Protein AF-A0A9W8TH28-F1 (afdb_monomer)

Foldseek 3Di:
DDDDDDDDDDDDDDDDDDDPPPDDPDPDDDDDDPPPDDDDDDDDDDPDDDDDPDDPDVPVPLPPPPPPDPDDDPLLVCQAAPNCLFPLNVLQVLLLLLLLQLLCCLVPVPDRDPLPPVDPDDDDHSVVSLVLNVVQEQEVVDDPDSVSVNVVSVVSVVRRPPNPPPPPPPPDPPPPPDPDCVLVCVRVVVVDDSVQKADSVSLLVVVCVVLPDVRSVVLSVLSSCLPPDPDDDPVCVVVNVLSVVLSNQSSSAWHDHPSGTMHGPVSSVVSVVVSVVD

pLDDT: mean 72.29, std 22.86, range [27.84, 97.0]

Organism: NCBI:txid114810

Structure (mmCIF, N/CA/C/O backbone):
data_AF-A0A9W8TH28-F1
#
_entry.id   AF-A0A9W8TH28-F1
#
loop_
_atom_site.group_PDB
_atom_site.id
_atom_site.type_symbol
_atom_site.label_atom_id
_atom_site.label_alt_id
_atom_site.label_comp_id
_atom_site.label_asym_id
_atom_site.label_entity_id
_atom_site.label_seq_id
_atom_site.pdbx_PDB_ins_code
_atom_site.Cartn_x
_atom_site.Cartn_y
_atom_site.Cartn_z
_atom_site.occupancy
_atom_site.B_iso_or_equiv
_atom_site.auth_seq_id
_atom_site.auth_comp_id
_atom_site.auth_asym_id
_atom_site.auth_atom_id
_atom_site.pdbx_PDB_model_num
ATOM 1 N N . MET A 1 1 ? -6.345 80.749 -20.591 1.00 39.25 1 MET A N 1
ATOM 2 C CA . MET A 1 1 ? -5.430 81.410 -19.636 1.00 39.25 1 MET A CA 1
ATOM 3 C C . MET A 1 1 ? -4.479 80.356 -19.085 1.00 39.25 1 MET A C 1
ATOM 5 O O . MET A 1 1 ? -4.984 79.391 -18.542 1.00 39.25 1 MET A O 1
ATOM 9 N N . HIS A 1 2 ? -3.163 80.577 -19.246 1.00 39.38 2 HIS A N 1
ATOM 10 C CA . HIS A 1 2 ? -2.015 79.848 -18.652 1.00 39.38 2 HIS A CA 1
ATOM 11 C C . HIS A 1 2 ? -1.841 78.358 -19.016 1.00 39.38 2 HIS A C 1
ATOM 13 O O . HIS A 1 2 ? -2.792 77.601 -18.981 1.00 39.38 2 HIS A O 1
ATOM 19 N N . ARG A 1 3 ? -0.651 77.830 -19.327 1.00 44.81 3 ARG A N 1
ATOM 20 C CA . ARG A 1 3 ? 0.698 78.372 -19.588 1.00 44.81 3 ARG A CA 1
ATOM 21 C C . ARG A 1 3 ? 1.501 77.224 -20.231 1.00 44.81 3 ARG A C 1
ATOM 23 O O . ARG A 1 3 ? 1.431 76.104 -19.738 1.00 44.81 3 ARG A O 1
ATOM 30 N N . SER A 1 4 ? 2.270 77.521 -21.278 1.00 49.59 4 SER A N 1
ATOM 31 C CA . SER A 1 4 ? 3.409 76.707 -21.723 1.00 49.59 4 SER A CA 1
ATOM 32 C C . SER A 1 4 ? 4.475 76.607 -20.630 1.00 49.59 4 SER A C 1
ATOM 34 O O . SER A 1 4 ? 4.637 77.542 -19.842 1.00 49.59 4 SER A O 1
ATOM 36 N N . GLY A 1 5 ? 5.251 75.524 -20.650 1.00 53.34 5 GLY A N 1
ATOM 37 C CA . GLY A 1 5 ? 6.454 75.373 -19.837 1.00 53.34 5 GLY A CA 1
ATOM 38 C C . GLY A 1 5 ? 7.278 74.156 -20.248 1.00 53.34 5 GLY A C 1
ATOM 39 O O . GLY A 1 5 ? 7.149 73.101 -19.641 1.00 53.34 5 GLY A O 1
ATOM 40 N N . ASP A 1 6 ? 8.115 74.331 -21.271 1.00 53.41 6 ASP A N 1
ATOM 41 C CA . ASP A 1 6 ? 9.312 73.522 -21.523 1.00 53.41 6 ASP A CA 1
ATOM 42 C C . ASP A 1 6 ? 10.369 73.790 -20.442 1.00 53.41 6 ASP A C 1
ATOM 44 O O . ASP A 1 6 ? 10.693 74.954 -20.204 1.00 53.41 6 ASP A O 1
ATOM 48 N N . THR A 1 7 ? 11.010 72.745 -19.905 1.00 57.19 7 THR A N 1
ATOM 49 C CA . THR A 1 7 ? 12.371 72.829 -19.333 1.00 57.19 7 THR A CA 1
ATOM 50 C C . THR A 1 7 ? 13.110 71.484 -19.382 1.00 57.19 7 THR A C 1
ATOM 52 O O . THR A 1 7 ? 12.831 70.581 -18.604 1.00 57.19 7 THR A O 1
ATOM 55 N N . ARG A 1 8 ? 14.059 71.410 -20.324 1.00 49.22 8 ARG A N 1
ATOM 56 C CA . ARG A 1 8 ? 15.479 70.987 -20.239 1.00 49.22 8 ARG A CA 1
ATOM 57 C C . ARG A 1 8 ? 15.943 69.919 -19.225 1.00 49.22 8 ARG A C 1
ATOM 59 O O . ARG A 1 8 ? 15.837 70.102 -18.020 1.00 49.22 8 ARG A O 1
ATOM 66 N N . ASN A 1 9 ? 16.661 68.946 -19.803 1.00 45.44 9 ASN A N 1
ATOM 67 C CA . ASN A 1 9 ? 17.999 68.412 -19.482 1.00 45.44 9 ASN A CA 1
ATOM 68 C C . ASN A 1 9 ? 18.483 68.381 -18.029 1.00 45.44 9 ASN A C 1
ATOM 70 O O . ASN A 1 9 ? 18.767 69.430 -17.460 1.00 45.44 9 ASN A O 1
ATOM 74 N N . LEU A 1 10 ? 18.843 67.174 -17.579 1.00 55.31 10 LEU A N 1
ATOM 75 C CA . LEU A 1 10 ? 20.072 66.923 -16.824 1.00 55.31 10 LEU A CA 1
ATOM 76 C C . LEU A 1 10 ? 20.679 65.590 -17.289 1.00 55.31 10 LEU A C 1
ATOM 78 O O . LEU A 1 10 ? 20.143 64.516 -17.023 1.00 55.31 10 LEU A O 1
ATOM 82 N N . GLU A 1 11 ? 21.790 65.698 -18.016 1.00 45.34 11 GLU A N 1
ATOM 83 C CA . GLU A 1 11 ? 22.814 64.661 -18.105 1.00 45.34 11 GLU A CA 1
ATOM 84 C C . GLU A 1 11 ? 23.346 64.383 -16.697 1.00 45.34 11 GLU A C 1
ATOM 86 O O . GLU A 1 11 ? 23.589 65.316 -15.928 1.00 45.34 11 GLU A O 1
ATOM 91 N N . ASN A 1 12 ? 23.562 63.113 -16.363 1.00 49.62 12 ASN A N 1
ATOM 92 C CA . ASN A 1 12 ? 24.598 62.780 -15.402 1.00 49.62 12 ASN A CA 1
ATOM 93 C C . ASN A 1 12 ? 25.172 61.396 -15.702 1.00 49.62 12 ASN A C 1
ATOM 95 O O . ASN A 1 12 ? 24.484 60.376 -15.625 1.00 49.62 12 ASN A O 1
ATOM 99 N N . ASP A 1 13 ? 26.452 61.426 -16.059 1.00 47.84 13 ASP A N 1
ATOM 100 C CA . ASP A 1 13 ? 27.417 60.343 -15.968 1.00 47.84 13 ASP A CA 1
ATOM 101 C C . ASP A 1 13 ? 27.256 59.550 -14.671 1.00 47.84 13 ASP A C 1
ATOM 103 O O . ASP A 1 13 ? 27.103 60.143 -13.601 1.00 47.84 13 ASP A O 1
ATOM 107 N N . SER A 1 14 ? 27.432 58.227 -14.740 1.00 46.97 14 SER A N 1
ATOM 108 C CA . SER A 1 14 ? 28.362 57.528 -13.842 1.00 46.97 14 SER A CA 1
ATOM 109 C C . SER A 1 14 ? 28.482 56.030 -14.146 1.00 46.97 14 SER A C 1
ATOM 111 O O . SER A 1 14 ? 27.518 55.272 -14.139 1.00 46.97 14 SER A O 1
ATOM 113 N N . SER A 1 15 ? 29.744 55.648 -14.351 1.00 47.19 15 SER A N 1
ATOM 114 C CA . SER A 1 15 ? 30.391 54.409 -13.902 1.00 47.19 15 SER A CA 1
ATOM 115 C C . SER A 1 15 ? 29.896 53.050 -14.418 1.00 47.19 15 SER A C 1
ATOM 117 O O . SER A 1 15 ? 29.152 52.300 -13.795 1.00 47.19 15 SER A O 1
ATOM 119 N N . SER A 1 16 ? 30.572 52.642 -15.494 1.00 50.81 16 SER A N 1
ATOM 120 C CA . SER A 1 16 ? 31.149 51.306 -15.687 1.00 50.81 16 SER A CA 1
ATOM 121 C C . SER A 1 16 ? 31.535 50.603 -14.370 1.00 50.81 16 SER A C 1
ATOM 123 O O . SER A 1 16 ? 32.557 50.931 -13.767 1.00 50.81 16 SER A O 1
ATOM 125 N N . ILE A 1 17 ? 30.794 49.557 -13.993 1.00 46.56 17 ILE A N 1
ATOM 126 C CA . ILE A 1 17 ? 31.251 48.515 -13.063 1.00 46.56 17 ILE A CA 1
ATOM 127 C C . ILE A 1 17 ? 31.197 47.173 -13.798 1.00 46.56 17 ILE A C 1
ATOM 129 O O . ILE A 1 17 ? 30.148 46.556 -13.968 1.00 46.56 17 ILE A O 1
ATOM 133 N N . ARG A 1 18 ? 32.373 46.726 -14.254 1.00 46.78 18 ARG A N 1
ATOM 134 C CA . ARG A 1 18 ? 32.631 45.340 -14.654 1.00 46.78 18 ARG A CA 1
ATOM 135 C C . ARG A 1 18 ? 32.668 44.485 -13.391 1.00 46.78 18 ARG A C 1
ATOM 137 O O . ARG A 1 18 ? 33.690 44.456 -12.713 1.00 46.78 18 ARG A O 1
ATOM 144 N N . ASN A 1 19 ? 31.597 43.752 -13.113 1.00 41.22 19 ASN A N 1
ATOM 145 C CA . ASN A 1 19 ? 31.659 42.637 -12.175 1.00 41.22 19 ASN A CA 1
ATOM 146 C C . ASN A 1 19 ? 32.021 41.361 -12.940 1.00 41.22 19 ASN A C 1
ATOM 148 O O . ASN A 1 19 ? 31.205 40.756 -13.632 1.00 41.22 19 ASN A O 1
ATOM 152 N N . HIS A 1 20 ? 33.294 40.985 -12.825 1.00 45.00 20 HIS A N 1
ATOM 153 C CA . HIS A 1 20 ? 33.769 39.635 -13.090 1.00 45.00 20 HIS A CA 1
ATOM 154 C C . HIS A 1 20 ? 33.224 38.708 -12.004 1.00 45.00 20 HIS A C 1
ATOM 156 O O . HIS A 1 20 ? 33.844 38.556 -10.954 1.00 45.00 20 HIS A O 1
ATOM 162 N N . ASP A 1 21 ? 32.094 38.062 -12.270 1.00 39.66 21 ASP A N 1
ATOM 163 C CA . ASP A 1 21 ? 31.622 36.973 -11.422 1.00 39.66 21 ASP A CA 1
ATOM 164 C C . ASP A 1 21 ? 32.202 35.645 -11.934 1.00 39.66 21 ASP A C 1
ATOM 166 O O . ASP A 1 21 ? 31.683 34.981 -12.838 1.00 39.66 21 ASP A O 1
ATOM 170 N N . ARG A 1 22 ? 33.381 35.299 -11.405 1.00 43.31 22 ARG A N 1
ATOM 171 C CA . ARG A 1 22 ? 33.970 33.965 -11.543 1.00 43.31 22 ARG A CA 1
ATOM 172 C C . ARG A 1 22 ? 33.178 33.014 -10.648 1.00 43.31 22 ARG A C 1
ATOM 174 O O . ARG A 1 22 ? 33.525 32.830 -9.486 1.00 43.31 22 ARG A O 1
ATOM 181 N N . ARG A 1 23 ? 32.167 32.345 -11.207 1.00 37.97 23 ARG A N 1
ATOM 182 C CA . ARG A 1 23 ? 31.596 31.145 -10.581 1.00 37.97 23 ARG A CA 1
ATOM 183 C C . ARG A 1 23 ? 32.684 30.070 -10.433 1.00 37.97 23 ARG A C 1
ATOM 185 O O . ARG A 1 23 ? 33.257 29.663 -11.450 1.00 37.97 23 ARG A O 1
ATOM 192 N N . PRO A 1 24 ? 32.944 29.545 -9.225 1.00 40.41 24 PRO A N 1
ATOM 193 C CA . PRO A 1 24 ? 33.680 28.300 -9.085 1.00 40.41 24 PRO A CA 1
ATOM 194 C C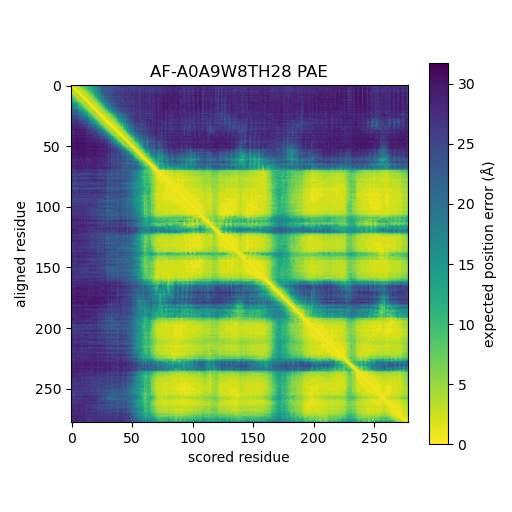 . PRO A 1 24 ? 32.822 27.163 -9.655 1.00 40.41 24 PRO A C 1
ATOM 196 O O . PRO A 1 24 ? 31.684 26.944 -9.238 1.00 40.41 24 PRO A O 1
ATOM 199 N N . LYS A 1 25 ? 33.364 26.442 -10.643 1.00 41.53 25 LYS A N 1
ATOM 200 C CA . LYS A 1 25 ? 32.831 25.145 -11.067 1.00 41.53 25 LYS A CA 1
ATOM 201 C C . LYS A 1 25 ? 32.946 24.195 -9.876 1.00 41.53 25 LYS A C 1
ATOM 203 O O . LYS A 1 25 ? 34.035 23.707 -9.589 1.00 41.53 25 LYS A O 1
ATOM 208 N N . ALA A 1 26 ? 31.836 23.936 -9.194 1.00 39.06 26 ALA A N 1
ATOM 209 C CA . ALA A 1 26 ? 31.731 22.782 -8.320 1.00 39.06 26 ALA A CA 1
ATOM 210 C C . ALA A 1 26 ? 31.842 21.530 -9.202 1.00 39.06 26 ALA A C 1
ATOM 212 O O . ALA A 1 26 ? 30.951 21.231 -9.998 1.00 39.06 26 ALA A O 1
ATOM 213 N N . GLN A 1 27 ? 32.980 20.843 -9.114 1.00 39.78 27 GLN A N 1
ATOM 214 C CA . GLN A 1 27 ? 33.102 19.466 -9.569 1.00 39.78 27 GLN A CA 1
ATOM 215 C C . GLN A 1 27 ? 32.175 18.630 -8.687 1.00 39.78 27 GLN A C 1
ATOM 217 O O . GLN A 1 27 ? 32.462 18.399 -7.515 1.00 39.78 27 GLN A O 1
ATOM 222 N N . GLY A 1 28 ? 31.028 18.241 -9.242 1.00 37.94 28 GLY A N 1
ATOM 223 C CA . GLY A 1 28 ? 30.189 17.217 -8.637 1.00 37.94 28 GLY A CA 1
ATOM 224 C C . GLY A 1 28 ? 30.960 15.895 -8.535 1.00 37.94 28 GLY A C 1
ATOM 225 O O . GLY A 1 28 ? 31.868 15.657 -9.340 1.00 37.94 28 GLY A O 1
ATOM 226 N N . PRO A 1 29 ? 30.629 15.039 -7.555 1.00 34.28 29 PRO A N 1
ATOM 227 C CA . PRO A 1 29 ? 31.261 13.737 -7.413 1.00 34.28 29 PRO A CA 1
ATOM 228 C C . PRO A 1 29 ? 31.066 12.924 -8.698 1.00 34.28 29 PRO A C 1
ATOM 230 O O . PRO A 1 29 ? 29.942 12.650 -9.119 1.00 34.28 29 PRO A O 1
ATOM 233 N N . GLN A 1 30 ? 32.180 12.563 -9.337 1.00 35.06 30 GLN A N 1
ATOM 234 C CA . GLN A 1 30 ? 32.205 11.552 -10.385 1.00 35.06 30 GLN A CA 1
ATOM 235 C C . GLN A 1 30 ? 31.878 10.209 -9.734 1.00 35.06 30 GLN A C 1
ATOM 237 O O . GLN A 1 30 ? 32.698 9.638 -9.017 1.00 35.06 30 GLN A O 1
ATOM 242 N N . PHE A 1 31 ? 30.666 9.716 -9.964 1.00 36.81 31 PHE A N 1
ATOM 243 C CA . PHE A 1 31 ? 30.346 8.323 -9.690 1.00 36.81 31 PHE A CA 1
ATOM 244 C C . PHE A 1 31 ? 31.053 7.436 -10.726 1.00 36.81 31 PHE A C 1
ATOM 246 O O . PHE A 1 31 ? 31.113 7.809 -11.903 1.00 36.81 31 PHE A O 1
ATOM 253 N N . PRO A 1 32 ? 31.602 6.279 -10.321 1.00 33.25 32 PRO A N 1
ATOM 254 C CA . PRO A 1 32 ? 32.237 5.363 -11.252 1.00 33.25 32 PRO A CA 1
ATOM 255 C C . PRO A 1 32 ? 31.203 4.850 -12.258 1.00 33.25 32 PRO A C 1
ATOM 257 O O . PRO A 1 32 ? 30.165 4.301 -11.891 1.00 33.25 32 PRO A O 1
ATOM 260 N N . VAL A 1 33 ? 31.512 5.037 -13.541 1.00 32.97 33 VAL A N 1
ATOM 261 C CA . VAL A 1 33 ? 30.817 4.401 -14.659 1.00 32.97 33 VAL A CA 1
ATOM 262 C C . VAL A 1 33 ? 30.998 2.895 -14.500 1.00 32.97 33 VAL A C 1
ATOM 264 O O . VAL A 1 33 ? 32.102 2.375 -14.657 1.00 32.97 33 VAL A O 1
ATOM 267 N N . ALA A 1 34 ? 29.922 2.195 -14.147 1.00 30.59 34 ALA A N 1
ATOM 268 C CA . ALA A 1 34 ? 29.893 0.745 -14.192 1.00 30.59 34 ALA A CA 1
ATOM 269 C C . ALA A 1 34 ? 29.939 0.314 -15.663 1.00 30.59 34 ALA A C 1
ATOM 271 O O . ALA A 1 34 ? 28.964 0.442 -16.405 1.00 30.59 34 ALA A O 1
ATOM 272 N N . SER A 1 35 ? 31.102 -0.165 -16.094 1.00 31.19 35 SER A N 1
ATOM 273 C CA . SER A 1 35 ? 31.273 -0.850 -17.368 1.00 31.19 35 SER A CA 1
ATOM 274 C C . SER A 1 35 ? 30.433 -2.127 -17.353 1.00 31.19 35 SER A C 1
ATOM 276 O O . SER A 1 35 ? 30.818 -3.127 -16.749 1.00 31.19 35 SER A O 1
ATOM 278 N N . HIS A 1 36 ? 29.273 -2.098 -18.006 1.00 29.19 36 HIS A N 1
ATOM 279 C CA . HIS A 1 36 ? 28.523 -3.309 -18.308 1.00 29.19 36 HIS A CA 1
ATOM 280 C C . HIS A 1 36 ? 29.247 -4.060 -19.424 1.00 29.19 36 HIS A C 1
ATOM 282 O O . HIS A 1 36 ? 29.127 -3.737 -20.605 1.00 29.19 36 HIS A O 1
ATOM 288 N N . THR A 1 37 ? 30.025 -5.064 -19.032 1.00 29.48 37 THR A N 1
ATOM 289 C CA . THR A 1 37 ? 30.524 -6.085 -19.948 1.00 29.48 37 THR A CA 1
ATOM 290 C C . THR A 1 37 ? 29.321 -6.849 -20.494 1.00 29.48 37 THR A C 1
ATOM 292 O O . THR A 1 37 ? 28.600 -7.526 -19.762 1.00 29.48 37 THR A O 1
ATOM 295 N N . PHE A 1 38 ? 29.086 -6.681 -21.789 1.00 27.84 38 PHE A N 1
ATOM 296 C CA . PHE A 1 38 ? 28.052 -7.352 -22.559 1.00 27.84 38 PHE A CA 1
ATOM 297 C C . PHE A 1 38 ? 28.428 -8.836 -22.696 1.00 27.84 38 PHE A C 1
ATOM 299 O O . PHE A 1 38 ? 29.239 -9.200 -23.544 1.00 27.84 38 PHE A O 1
ATOM 306 N N . CYS A 1 39 ? 27.879 -9.701 -21.842 1.00 28.39 39 CYS A N 1
ATOM 307 C CA . CYS A 1 39 ? 27.930 -11.144 -22.070 1.00 28.39 39 CYS A CA 1
ATOM 308 C C . CYS A 1 39 ? 26.761 -11.533 -22.976 1.00 28.39 39 CYS A C 1
ATOM 310 O O . CYS A 1 39 ? 25.643 -11.756 -22.517 1.00 28.39 39 CYS A O 1
ATOM 312 N N . SER A 1 40 ? 27.048 -11.587 -24.274 1.00 32.38 40 SER A N 1
ATOM 313 C CA . SER A 1 40 ? 26.238 -12.295 -25.260 1.00 32.38 40 SER A CA 1
ATOM 314 C C . SER A 1 40 ? 26.302 -13.787 -24.941 1.00 32.38 40 SER A C 1
ATOM 316 O O . SER A 1 40 ? 27.397 -14.340 -24.927 1.00 32.38 40 SER A O 1
ATOM 318 N N . ASN A 1 41 ? 25.165 -14.432 -24.689 1.00 33.19 41 ASN A N 1
ATOM 319 C CA . ASN A 1 41 ? 25.069 -15.886 -24.742 1.00 33.19 41 ASN A CA 1
ATOM 320 C C . ASN A 1 41 ? 23.810 -16.279 -25.504 1.00 33.19 41 ASN A C 1
ATOM 322 O O . ASN A 1 41 ? 22.692 -15.925 -25.127 1.00 33.19 41 ASN A O 1
ATOM 326 N N . ASP A 1 42 ? 24.064 -16.998 -26.591 1.00 30.88 42 ASP A N 1
ATOM 327 C CA . ASP A 1 42 ? 23.101 -17.618 -27.478 1.00 30.88 42 ASP A CA 1
ATOM 328 C C . ASP A 1 42 ? 22.109 -18.497 -26.719 1.00 30.88 42 ASP A C 1
ATOM 330 O O . ASP A 1 42 ? 22.459 -19.349 -25.899 1.00 30.88 42 ASP A O 1
ATOM 334 N N . ALA A 1 43 ? 20.843 -18.305 -27.068 1.00 35.59 43 ALA A N 1
ATOM 335 C CA . ALA A 1 43 ? 19.783 -19.252 -26.818 1.00 35.59 43 ALA A CA 1
ATOM 336 C C . ALA A 1 43 ? 19.990 -20.483 -27.705 1.00 35.59 43 ALA A C 1
ATOM 338 O O . ALA A 1 43 ? 20.126 -20.331 -28.917 1.00 35.59 43 ALA A O 1
ATOM 339 N N . SER A 1 44 ? 19.935 -21.684 -27.122 1.00 34.16 44 SER A N 1
ATOM 340 C CA . SER A 1 44 ? 19.274 -22.867 -27.698 1.00 34.16 44 SER A CA 1
ATOM 341 C C . SER A 1 44 ? 19.481 -24.115 -26.835 1.00 34.16 44 SER A C 1
ATOM 343 O O . SER A 1 44 ? 20.607 -24.517 -26.580 1.00 34.16 44 SER A O 1
ATOM 345 N N . GLN A 1 45 ? 18.359 -24.777 -26.531 1.00 34.72 45 GLN A N 1
ATOM 346 C CA . GLN A 1 45 ? 18.218 -26.211 -26.237 1.00 34.72 45 GLN A CA 1
ATOM 347 C C . GLN A 1 45 ? 18.652 -26.723 -24.852 1.00 34.72 45 GLN A C 1
ATOM 349 O O . GLN A 1 45 ? 19.826 -26.915 -24.564 1.00 34.72 45 GLN A O 1
ATOM 354 N N . LEU A 1 46 ? 17.650 -27.066 -24.029 1.00 30.69 46 LEU A N 1
ATOM 355 C CA . LEU A 1 46 ? 17.312 -28.447 -23.627 1.00 30.69 46 LEU A CA 1
ATOM 356 C C . LEU A 1 46 ? 16.315 -28.390 -22.454 1.00 30.69 46 LEU A C 1
ATOM 358 O O . LEU A 1 46 ? 16.697 -28.262 -21.292 1.00 30.69 46 LEU A O 1
ATOM 362 N N . TRP A 1 47 ? 15.017 -28.492 -22.749 1.00 32.94 47 TRP A N 1
ATOM 363 C CA . TRP A 1 47 ? 14.008 -28.753 -21.722 1.00 32.94 47 TRP A CA 1
ATOM 364 C C . TRP A 1 47 ? 13.975 -30.251 -21.433 1.00 32.94 47 TRP A C 1
ATOM 366 O O . TRP A 1 47 ? 13.256 -31.011 -22.078 1.00 32.94 47 TRP A O 1
ATOM 376 N N . SER A 1 48 ? 14.777 -30.677 -20.462 1.00 33.12 48 SER A N 1
ATOM 377 C CA . SER A 1 48 ? 14.646 -32.004 -19.868 1.00 33.12 48 SER A CA 1
ATOM 378 C C . SER A 1 48 ? 13.481 -32.002 -18.881 1.00 33.12 48 SER A C 1
ATOM 380 O O . SER A 1 48 ? 13.500 -31.311 -17.861 1.00 33.12 48 SER A O 1
ATOM 382 N N . THR A 1 49 ? 12.462 -32.795 -19.196 1.00 42.97 49 THR A N 1
ATOM 383 C CA . THR A 1 49 ? 11.360 -33.166 -18.308 1.00 42.97 49 THR A CA 1
ATOM 384 C C . THR A 1 49 ? 11.895 -34.005 -17.148 1.00 42.97 49 THR A C 1
ATOM 386 O O . THR A 1 49 ? 12.097 -35.209 -17.294 1.00 42.97 49 THR A O 1
ATOM 389 N N . SER A 1 50 ? 12.114 -33.372 -15.997 1.00 35.66 50 SER A N 1
ATOM 390 C CA . SER A 1 50 ? 12.409 -34.066 -14.743 1.00 35.66 50 SER A CA 1
ATOM 391 C C . SER A 1 50 ? 11.265 -33.874 -13.758 1.00 35.66 50 SER A C 1
ATOM 393 O O . SER A 1 50 ? 11.022 -32.782 -13.247 1.00 35.66 50 SER A O 1
ATOM 395 N N . THR A 1 51 ? 10.581 -34.982 -13.498 1.00 45.31 51 THR A N 1
ATOM 396 C CA . THR A 1 51 ? 9.601 -35.200 -12.438 1.00 45.31 51 THR A CA 1
ATOM 397 C C . THR A 1 51 ? 10.222 -34.840 -11.087 1.00 45.31 51 THR A C 1
ATOM 399 O O . THR A 1 51 ? 11.051 -35.576 -10.558 1.00 45.31 51 THR A O 1
ATOM 402 N N . LEU A 1 52 ? 9.848 -33.689 -10.530 1.00 37.59 52 LEU A N 1
ATOM 403 C CA . LEU A 1 52 ? 10.314 -33.219 -9.227 1.00 37.59 52 LEU A CA 1
ATOM 404 C C . LEU A 1 52 ? 9.125 -33.113 -8.272 1.00 37.59 52 LEU A C 1
ATOM 406 O O . LEU A 1 52 ? 8.415 -32.111 -8.233 1.00 37.59 52 LEU A O 1
ATOM 410 N N . VAL A 1 53 ? 8.963 -34.145 -7.441 1.00 47.22 53 VAL A N 1
ATOM 411 C CA . VAL A 1 53 ? 8.360 -34.010 -6.109 1.00 47.22 53 VAL A CA 1
ATOM 412 C C . VAL A 1 53 ? 9.362 -33.209 -5.277 1.00 47.22 53 VAL A C 1
ATOM 414 O O . VAL A 1 53 ? 10.216 -33.748 -4.581 1.00 47.22 53 VAL A O 1
ATOM 417 N N . GLY A 1 54 ? 9.348 -31.894 -5.467 1.00 31.97 54 GLY A N 1
ATOM 418 C CA . GLY A 1 54 ? 10.339 -30.982 -4.920 1.00 31.97 54 GLY A CA 1
ATOM 419 C C . GLY A 1 54 ? 9.656 -29.687 -4.542 1.00 31.97 54 GLY A C 1
ATOM 420 O O . GLY A 1 54 ? 9.284 -28.914 -5.415 1.00 31.97 54 GLY A O 1
ATOM 421 N N . CYS A 1 55 ? 9.469 -29.504 -3.233 1.00 37.50 55 CYS A N 1
ATOM 422 C CA . CYS A 1 55 ? 9.175 -28.260 -2.527 1.00 37.50 55 CYS A CA 1
ATOM 423 C C . CYS A 1 55 ? 8.766 -27.105 -3.459 1.00 37.50 55 CYS A C 1
ATOM 425 O O . CYS A 1 55 ? 9.628 -26.355 -3.917 1.00 37.50 55 CYS A O 1
ATOM 427 N N . LEU A 1 56 ? 7.459 -26.982 -3.742 1.00 33.75 56 LEU A N 1
ATOM 428 C CA . LEU A 1 56 ? 6.868 -25.928 -4.576 1.00 33.75 56 LEU A CA 1
ATOM 429 C C . LEU A 1 56 ? 7.216 -24.562 -3.996 1.00 33.75 56 LEU A C 1
ATOM 431 O O . LEU A 1 56 ? 6.445 -24.007 -3.223 1.00 33.75 56 LEU A O 1
ATOM 435 N N . ARG A 1 57 ? 8.419 -24.032 -4.239 1.00 37.53 57 ARG A N 1
ATOM 436 C CA . ARG A 1 57 ? 8.707 -22.611 -4.045 1.00 37.53 57 ARG A CA 1
ATOM 437 C C . ARG A 1 57 ? 7.570 -21.906 -4.779 1.00 37.53 57 ARG A C 1
ATOM 439 O O . ARG A 1 57 ? 7.373 -22.253 -5.944 1.00 37.53 57 ARG A O 1
ATOM 446 N N . PRO A 1 58 ? 6.813 -20.989 -4.146 1.00 38.88 58 PRO A N 1
ATOM 447 C CA . PRO A 1 58 ? 6.021 -20.031 -4.892 1.00 38.88 58 PRO A CA 1
ATOM 448 C C . PRO A 1 58 ? 7.061 -19.215 -5.640 1.00 38.88 58 PRO A C 1
ATOM 450 O O . PRO A 1 58 ? 7.642 -18.245 -5.165 1.00 38.88 58 PRO A O 1
ATOM 453 N N . ARG A 1 59 ? 7.447 -19.770 -6.774 1.00 38.41 59 ARG A N 1
ATOM 454 C CA . ARG A 1 59 ? 8.204 -19.128 -7.795 1.00 38.41 59 ARG A CA 1
ATOM 455 C C . ARG A 1 59 ? 7.196 -18.083 -8.237 1.00 38.41 59 ARG A C 1
ATOM 457 O O . ARG A 1 59 ? 6.233 -18.416 -8.918 1.00 38.41 59 ARG A O 1
ATOM 464 N N . LEU A 1 60 ? 7.371 -16.847 -7.764 1.00 43.53 60 LEU A N 1
ATOM 465 C CA . LEU A 1 60 ? 6.853 -15.645 -8.419 1.00 43.53 60 LEU A CA 1
ATOM 466 C C . LEU A 1 60 ? 7.543 -15.566 -9.790 1.00 43.53 60 LEU A C 1
ATOM 468 O O . LEU A 1 60 ? 8.305 -14.657 -10.094 1.00 43.53 60 LEU A O 1
ATOM 472 N N . ASN A 1 61 ? 7.362 -16.614 -10.587 1.00 44.16 61 ASN A N 1
ATOM 473 C CA . ASN A 1 61 ? 7.580 -16.594 -11.999 1.00 44.16 61 ASN A CA 1
ATOM 474 C C . ASN A 1 61 ? 6.416 -15.744 -12.455 1.00 44.16 61 ASN A C 1
ATOM 476 O O . ASN A 1 61 ? 5.278 -16.207 -12.500 1.00 44.16 61 ASN A O 1
ATOM 480 N N . TYR A 1 62 ? 6.705 -14.487 -12.744 1.00 51.09 62 TYR A N 1
ATOM 481 C CA . TYR A 1 62 ? 5.774 -13.537 -13.337 1.00 51.09 62 TYR A CA 1
ATOM 482 C C . TYR A 1 62 ? 5.169 -14.043 -14.676 1.00 51.09 62 TYR A C 1
ATOM 484 O O . TYR A 1 62 ? 4.380 -13.348 -15.295 1.00 51.09 62 TYR A O 1
ATOM 492 N N . GLU A 1 63 ? 5.523 -15.261 -15.104 1.00 41.84 63 GLU A N 1
ATOM 493 C CA . GLU A 1 63 ? 5.078 -16.007 -16.283 1.00 41.84 63 GLU A CA 1
ATOM 494 C C . GLU A 1 63 ? 3.720 -16.729 -16.119 1.00 41.84 63 GLU A C 1
ATOM 496 O O . GLU A 1 63 ? 3.224 -17.267 -17.101 1.00 41.84 63 GLU A O 1
ATOM 501 N N . TYR A 1 64 ? 3.108 -16.770 -14.925 1.00 45.66 64 TYR A N 1
ATOM 502 C CA . TYR A 1 64 ? 1.933 -17.631 -14.656 1.00 45.66 64 TYR A CA 1
ATOM 503 C C . TYR A 1 64 ? 0.556 -16.944 -14.593 1.00 45.66 64 TYR A C 1
ATOM 505 O O . TYR A 1 64 ? -0.429 -17.616 -14.307 1.00 45.66 64 TYR A O 1
ATOM 513 N N . TRP A 1 65 ? 0.444 -15.648 -14.887 1.00 50.91 65 TRP A N 1
ATOM 514 C CA . TRP A 1 65 ? -0.842 -14.925 -14.806 1.00 50.91 65 TRP A CA 1
ATOM 515 C C . TRP A 1 65 ? -1.623 -14.863 -16.130 1.00 50.91 65 TRP A C 1
ATOM 517 O O . TRP A 1 65 ? -2.592 -14.127 -16.254 1.00 50.91 65 TRP A O 1
ATOM 527 N N . VAL A 1 66 ? -1.207 -15.621 -17.151 1.00 48.19 66 VAL A N 1
ATOM 528 C CA . VAL A 1 66 ? -1.851 -15.585 -18.480 1.00 48.19 66 VAL A CA 1
ATOM 529 C C . VAL A 1 66 ? -3.081 -16.503 -18.562 1.00 48.19 66 VAL A C 1
ATOM 531 O O . VAL A 1 66 ? -3.911 -16.337 -19.453 1.00 48.19 66 VAL A O 1
ATOM 534 N N . ASP A 1 67 ? -3.266 -17.409 -17.600 1.00 51.16 67 ASP A N 1
ATOM 535 C CA . ASP A 1 67 ? -4.505 -18.171 -17.464 1.00 51.16 67 ASP A CA 1
ATOM 536 C C . ASP A 1 67 ? -5.420 -17.453 -16.475 1.00 51.16 67 ASP A C 1
ATOM 538 O O . ASP A 1 67 ? -5.091 -17.331 -15.298 1.00 51.16 67 ASP A O 1
ATOM 542 N N . VAL A 1 68 ? -6.559 -16.961 -16.967 1.00 55.25 68 VAL A N 1
ATOM 543 C CA . VAL A 1 68 ? -7.589 -16.234 -16.212 1.00 55.25 68 VAL A CA 1
ATOM 544 C C . VAL A 1 68 ? -8.031 -17.080 -15.017 1.00 55.25 68 VAL A C 1
ATOM 546 O O . VAL A 1 68 ? -8.919 -17.926 -15.137 1.00 55.25 68 VAL A O 1
ATOM 549 N N . LEU A 1 69 ? -7.380 -16.914 -13.866 1.00 59.53 69 LEU A N 1
ATOM 550 C CA . LEU A 1 69 ? -7.719 -17.689 -12.685 1.00 59.53 69 LEU A CA 1
ATOM 551 C C . LEU A 1 69 ? -9.086 -17.197 -12.194 1.00 59.53 69 LEU A C 1
ATOM 553 O O . LEU A 1 69 ? -9.223 -16.037 -11.811 1.00 59.53 69 LEU A O 1
ATOM 557 N N . PRO A 1 70 ? -10.115 -18.061 -12.145 1.00 73.25 70 PRO A N 1
ATOM 558 C CA . PRO A 1 70 ? -11.438 -17.669 -11.663 1.00 73.25 70 PRO A CA 1
ATOM 559 C C . PRO A 1 70 ? -11.445 -17.349 -10.160 1.00 73.25 70 PRO A C 1
ATOM 561 O O . PRO A 1 70 ? -12.473 -16.944 -9.623 1.00 7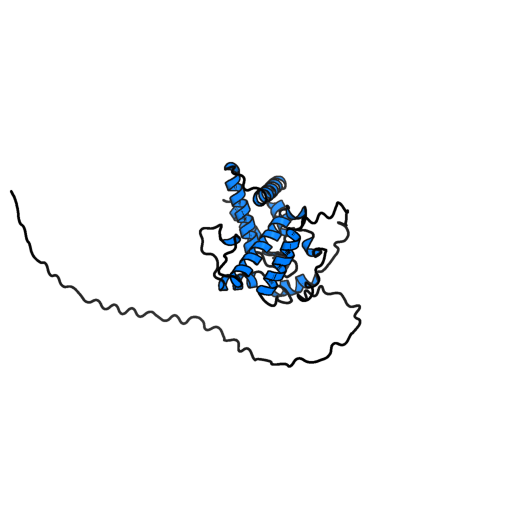3.25 70 PRO A O 1
ATOM 564 N N . LYS A 1 71 ? -10.321 -17.567 -9.462 1.00 81.50 71 LYS A N 1
ATOM 565 C CA . LYS A 1 71 ? -10.175 -17.366 -8.024 1.00 81.50 71 LYS A CA 1
ATOM 566 C C . LYS A 1 71 ? -9.009 -16.421 -7.739 1.00 81.50 71 LYS A C 1
ATOM 568 O O . LYS A 1 71 ? -7.925 -16.644 -8.283 1.00 81.50 71 LYS A O 1
ATOM 573 N N . PRO A 1 72 ? -9.198 -15.425 -6.857 1.00 83.69 72 PRO A N 1
ATOM 574 C CA . PRO A 1 72 ? -8.114 -14.539 -6.487 1.00 83.69 72 PRO A CA 1
ATOM 575 C C . PRO A 1 72 ? -7.011 -15.302 -5.735 1.00 83.69 72 PRO A C 1
ATOM 577 O O . PRO A 1 72 ? -7.273 -16.334 -5.106 1.00 83.69 72 PRO A O 1
ATOM 580 N N . PRO A 1 73 ? -5.767 -14.801 -5.756 1.00 83.94 73 PRO A N 1
ATOM 581 C CA . PRO A 1 73 ? -4.654 -15.440 -5.061 1.00 83.94 73 PRO A CA 1
ATOM 582 C C . PRO A 1 73 ? -4.912 -15.507 -3.556 1.00 83.94 73 PRO A C 1
ATOM 584 O O . PRO A 1 73 ? -5.427 -14.554 -2.978 1.00 83.94 73 PRO A O 1
ATOM 587 N N . VAL A 1 74 ? -4.475 -16.582 -2.891 1.00 82.81 74 VAL A N 1
ATOM 588 C CA . VAL A 1 74 ? -4.668 -16.767 -1.434 1.00 82.81 74 VAL A CA 1
ATOM 589 C C . VAL A 1 74 ? -4.151 -15.568 -0.627 1.00 82.81 74 VAL A C 1
ATOM 591 O O . VAL A 1 74 ? -4.753 -15.170 0.364 1.00 82.81 74 VAL A O 1
ATOM 594 N N . THR A 1 75 ? -3.072 -14.931 -1.085 1.00 83.44 75 THR A N 1
ATOM 595 C CA . THR A 1 75 ? -2.489 -13.734 -0.459 1.00 83.44 75 THR A CA 1
ATOM 596 C C . THR A 1 75 ? -3.383 -12.495 -0.523 1.00 83.44 75 THR A C 1
ATOM 598 O O . THR A 1 75 ? -3.172 -11.564 0.249 1.00 83.44 75 THR A O 1
ATOM 601 N N . LEU A 1 76 ? -4.343 -12.464 -1.449 1.00 89.00 76 LEU A N 1
ATOM 602 C CA . LEU A 1 76 ? -5.275 -11.360 -1.658 1.00 89.00 76 LEU A CA 1
ATOM 603 C C . LEU A 1 76 ? -6.588 -11.545 -0.883 1.00 89.00 76 LEU A C 1
ATOM 605 O O . LEU A 1 76 ? -7.250 -10.551 -0.593 1.00 89.00 76 LEU A O 1
ATOM 609 N N . MET A 1 77 ? -6.934 -12.784 -0.497 1.00 89.25 77 MET A N 1
ATOM 610 C CA . MET A 1 77 ? -8.149 -13.092 0.280 1.00 89.25 77 MET A CA 1
ATOM 611 C C . MET A 1 77 ? -8.368 -12.160 1.482 1.00 89.25 77 MET A C 1
ATOM 613 O O . MET A 1 77 ? -9.492 -11.691 1.648 1.00 89.25 77 MET A O 1
ATOM 617 N N . PRO A 1 78 ? -7.340 -11.804 2.285 1.00 90.75 78 PRO A N 1
ATOM 618 C CA . PRO A 1 78 ? -7.540 -10.965 3.468 1.00 90.75 78 PRO A CA 1
ATOM 619 C C . PRO A 1 78 ? -7.916 -9.505 3.176 1.00 90.75 78 PRO A C 1
ATOM 621 O O . PRO A 1 78 ? -8.048 -8.732 4.122 1.00 90.75 78 PRO A O 1
ATOM 624 N N . PHE A 1 79 ? -8.012 -9.096 1.906 1.00 92.94 79 PHE A N 1
ATOM 625 C CA . PHE A 1 79 ? -8.223 -7.701 1.506 1.00 92.94 79 PHE A CA 1
ATOM 626 C C . PHE A 1 79 ? -9.393 -7.509 0.529 1.00 92.94 79 PHE A C 1
ATOM 628 O O . PHE A 1 79 ? -9.625 -6.387 0.086 1.00 92.94 79 PHE A O 1
ATOM 635 N N . ILE A 1 80 ? -10.130 -8.563 0.174 1.00 91.00 80 ILE A N 1
ATOM 636 C CA . ILE A 1 80 ? -11.294 -8.495 -0.729 1.00 91.00 80 ILE A CA 1
ATOM 637 C C . ILE A 1 80 ? -12.607 -8.763 0.024 1.00 91.00 80 ILE A C 1
ATOM 639 O O . ILE A 1 80 ? -12.590 -9.118 1.203 1.00 91.00 80 ILE A O 1
ATOM 643 N N . GLY A 1 81 ? -13.752 -8.571 -0.640 1.00 89.88 81 GLY A N 1
ATOM 644 C CA . GLY A 1 81 ? -15.075 -8.755 -0.031 1.00 89.88 81 GLY A CA 1
ATOM 645 C C . GLY A 1 81 ? -15.270 -7.859 1.197 1.00 89.88 81 GLY A C 1
ATOM 646 O O . GLY A 1 81 ? -14.860 -6.701 1.190 1.00 89.88 81 GLY A O 1
ATOM 647 N N . ALA A 1 82 ? -15.825 -8.401 2.285 1.00 89.50 82 ALA A N 1
ATOM 648 C CA . ALA A 1 82 ? -16.001 -7.660 3.539 1.00 89.50 82 ALA A CA 1
ATOM 649 C C . ALA A 1 82 ? -14.672 -7.132 4.116 1.00 89.50 82 ALA A C 1
ATOM 651 O O . ALA A 1 82 ? -14.623 -6.035 4.672 1.00 89.50 82 ALA A O 1
ATOM 652 N N . ALA A 1 83 ? -13.571 -7.870 3.931 1.00 91.19 83 ALA A N 1
ATOM 653 C CA . ALA A 1 83 ? -12.265 -7.477 4.451 1.00 91.19 83 ALA A CA 1
ATOM 654 C C . ALA A 1 83 ? -11.701 -6.223 3.761 1.00 91.19 83 ALA A C 1
ATOM 656 O O . ALA A 1 83 ? -10.878 -5.519 4.352 1.00 91.19 83 ALA A O 1
ATOM 657 N N . ARG A 1 84 ? -12.183 -5.890 2.553 1.00 91.06 84 ARG A N 1
ATOM 658 C CA . ARG A 1 84 ? -11.846 -4.651 1.834 1.00 91.06 84 ARG A CA 1
ATOM 659 C C . ARG A 1 84 ? -12.165 -3.395 2.649 1.00 91.06 84 ARG A C 1
ATOM 661 O O . ARG A 1 84 ? -11.421 -2.423 2.548 1.00 91.06 84 ARG A O 1
ATOM 668 N N . TYR A 1 85 ? -13.235 -3.436 3.442 1.00 90.88 85 TYR A N 1
ATOM 669 C CA . TYR A 1 85 ? -13.767 -2.299 4.203 1.00 90.88 85 TYR A CA 1
ATOM 670 C C . TYR A 1 85 ? -13.169 -2.168 5.614 1.00 90.88 85 TYR A C 1
ATOM 672 O O . TYR A 1 85 ? -13.587 -1.338 6.415 1.00 90.88 85 TYR A O 1
ATOM 680 N N . THR A 1 86 ? -12.177 -2.997 5.943 1.00 93.69 86 THR A N 1
ATOM 681 C CA . THR A 1 86 ? -11.405 -2.879 7.191 1.00 93.69 86 THR A CA 1
ATOM 682 C C . THR A 1 86 ? -10.262 -1.880 7.027 1.00 93.69 86 THR A C 1
ATOM 684 O O . THR A 1 86 ? -9.854 -1.575 5.900 1.00 93.69 86 THR A O 1
ATOM 687 N N . PHE A 1 87 ? -9.661 -1.421 8.132 1.00 95.19 87 PHE A N 1
ATOM 688 C CA . PHE A 1 87 ? -8.446 -0.593 8.088 1.00 95.19 87 PHE A CA 1
ATOM 689 C C . PHE A 1 87 ? -7.366 -1.197 7.173 1.00 95.19 87 PHE A C 1
ATOM 691 O O . PHE A 1 87 ? -6.812 -0.513 6.307 1.00 95.19 87 PHE A O 1
ATOM 698 N N . ARG A 1 88 ? -7.089 -2.499 7.331 1.00 95.25 88 ARG A N 1
ATOM 699 C CA . ARG A 1 88 ? -6.100 -3.226 6.520 1.00 95.25 88 ARG A CA 1
ATOM 700 C C . ARG A 1 88 ? -6.495 -3.307 5.056 1.00 95.25 88 ARG A C 1
ATOM 702 O O . ARG A 1 88 ? -5.632 -3.109 4.206 1.00 95.25 88 ARG A O 1
ATOM 709 N N . GLY A 1 89 ? -7.762 -3.591 4.761 1.00 94.75 89 GLY A N 1
ATOM 710 C CA . GLY A 1 89 ? -8.271 -3.632 3.391 1.00 94.75 89 GLY A CA 1
ATOM 711 C C . GLY A 1 89 ? -8.064 -2.297 2.685 1.00 94.75 89 GLY A C 1
ATOM 712 O O . GLY A 1 89 ? -7.406 -2.236 1.645 1.00 94.75 89 GLY A O 1
ATOM 713 N N . HIS A 1 90 ? -8.524 -1.211 3.304 1.00 94.50 90 HIS A N 1
ATOM 714 C CA . HIS A 1 90 ? -8.352 0.133 2.765 1.00 94.50 90 HIS A CA 1
ATOM 715 C C . HIS A 1 90 ? -6.886 0.511 2.575 1.00 94.50 90 HIS A C 1
ATOM 717 O O . HIS A 1 90 ? -6.535 1.085 1.545 1.00 94.50 90 HIS A O 1
ATOM 723 N N . LEU A 1 91 ? -6.019 0.180 3.536 1.00 95.88 91 LEU A N 1
ATOM 724 C CA . LEU A 1 91 ? -4.603 0.521 3.439 1.00 95.88 91 LEU A CA 1
ATOM 725 C C . LEU A 1 91 ? -3.898 -0.288 2.351 1.00 95.88 91 LEU A C 1
ATOM 727 O O . LEU A 1 91 ? -3.126 0.279 1.582 1.00 95.88 91 LEU A O 1
ATOM 731 N N . TYR A 1 92 ? -4.201 -1.582 2.236 1.00 95.81 92 TYR A N 1
ATOM 732 C CA . TYR A 1 92 ? -3.670 -2.423 1.169 1.00 95.81 92 TYR A CA 1
ATOM 733 C C . TYR A 1 92 ? -4.024 -1.848 -0.207 1.00 95.81 92 TYR A C 1
ATOM 735 O O . TYR A 1 92 ? -3.140 -1.637 -1.038 1.00 95.81 92 TYR A O 1
ATOM 743 N N . TRP A 1 93 ? -5.299 -1.520 -0.430 1.00 94.38 93 TRP A N 1
ATOM 744 C CA . TRP A 1 93 ? -5.725 -0.942 -1.702 1.00 94.38 93 TRP A CA 1
ATOM 745 C C . TRP A 1 93 ? -5.165 0.460 -1.926 1.00 94.38 93 TRP A C 1
ATOM 747 O O . TRP A 1 93 ? -4.786 0.763 -3.050 1.00 94.38 93 TRP A O 1
ATOM 757 N N . ALA A 1 94 ? -5.017 1.287 -0.889 1.00 94.50 94 ALA A N 1
ATOM 758 C CA . ALA A 1 94 ? -4.354 2.584 -1.012 1.00 94.50 94 ALA A CA 1
ATOM 759 C C . ALA A 1 94 ? -2.892 2.444 -1.481 1.00 94.50 94 ALA A C 1
ATOM 761 O O . ALA A 1 94 ? -2.471 3.172 -2.380 1.00 94.50 94 ALA A O 1
ATOM 762 N N . CYS A 1 95 ? -2.139 1.475 -0.946 1.00 95.94 95 CYS A N 1
ATOM 763 C CA . CYS A 1 95 ? -0.792 1.150 -1.428 1.00 95.94 95 CYS A CA 1
ATOM 764 C C . CYS A 1 95 ? -0.797 0.734 -2.908 1.00 95.94 95 CYS A C 1
ATOM 766 O O . CYS A 1 95 ? 0.034 1.205 -3.686 1.00 95.94 95 CYS A O 1
ATOM 768 N N . THR A 1 96 ? -1.746 -0.119 -3.305 1.00 94.62 96 THR A N 1
ATOM 769 C CA . THR A 1 96 ? -1.901 -0.581 -4.694 1.00 94.62 96 THR A CA 1
ATOM 770 C C . THR A 1 96 ? -2.249 0.565 -5.645 1.00 94.62 96 THR A C 1
ATOM 772 O O . THR A 1 96 ? -1.643 0.683 -6.708 1.00 94.62 96 THR A O 1
ATOM 775 N N . GLU A 1 97 ? -3.177 1.448 -5.264 1.00 94.19 97 GLU A N 1
ATOM 776 C CA . GLU A 1 97 ? -3.553 2.630 -6.052 1.00 94.19 97 GLU A CA 1
ATOM 777 C C . GLU A 1 97 ? -2.387 3.604 -6.220 1.00 94.19 97 GLU A C 1
ATOM 779 O O . GLU A 1 97 ? -2.156 4.096 -7.325 1.00 94.19 97 GLU A O 1
ATOM 784 N N . TYR A 1 98 ? -1.629 3.862 -5.151 1.00 95.50 98 TYR A N 1
ATOM 785 C CA . TYR A 1 98 ? -0.441 4.707 -5.222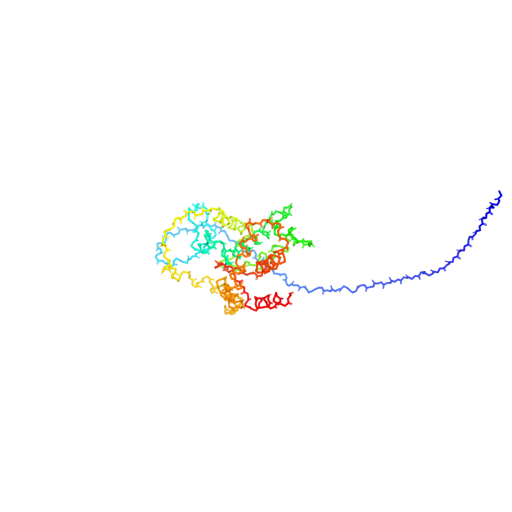 1.00 95.50 98 TYR A CA 1
ATOM 786 C C . TYR A 1 98 ? 0.619 4.113 -6.157 1.00 95.50 98 TYR A C 1
ATOM 788 O O . TYR A 1 98 ? 1.134 4.805 -7.039 1.00 95.50 98 TYR A O 1
ATOM 796 N N . LEU A 1 99 ? 0.902 2.814 -6.031 1.00 95.25 99 LEU A N 1
ATOM 797 C CA . LEU A 1 99 ? 1.857 2.138 -6.904 1.00 95.25 99 LEU A CA 1
ATOM 798 C C . LEU A 1 99 ? 1.412 2.175 -8.371 1.00 95.25 99 LEU A C 1
ATOM 800 O O . LEU A 1 99 ? 2.219 2.469 -9.255 1.00 95.25 99 LEU A O 1
ATOM 804 N N . LEU A 1 100 ? 0.127 1.922 -8.634 1.00 94.56 100 LEU A N 1
ATOM 805 C CA . LEU A 1 100 ? -0.460 2.039 -9.968 1.00 94.56 100 LEU A CA 1
ATOM 806 C C . LEU A 1 100 ? -0.357 3.459 -10.514 1.00 94.56 100 LEU A C 1
ATOM 808 O O . LEU A 1 100 ? -0.048 3.634 -11.691 1.00 94.56 100 LEU A O 1
ATOM 812 N N . ALA A 1 101 ? -0.589 4.471 -9.678 1.00 95.00 101 ALA A N 1
ATOM 813 C CA . ALA A 1 101 ? -0.433 5.865 -10.061 1.00 95.00 101 ALA A CA 1
ATOM 814 C C . ALA A 1 101 ? 1.013 6.164 -10.487 1.00 95.00 101 ALA A C 1
ATOM 816 O O . ALA A 1 101 ? 1.223 6.727 -11.563 1.00 95.00 101 ALA A O 1
ATOM 817 N N . LEU A 1 102 ? 2.009 5.724 -9.713 1.00 95.69 102 LEU A N 1
ATOM 818 C CA . LEU A 1 102 ? 3.415 5.859 -10.100 1.00 95.69 102 LEU A CA 1
ATOM 819 C C . LEU A 1 102 ? 3.711 5.139 -11.424 1.00 95.69 102 LEU A C 1
ATOM 821 O O . LEU A 1 102 ? 4.292 5.737 -12.327 1.00 95.69 102 LEU A O 1
ATOM 825 N N . CYS A 1 103 ? 3.261 3.890 -11.581 1.00 96.06 103 CYS A N 1
ATOM 826 C CA . CYS A 1 103 ? 3.493 3.125 -12.809 1.00 96.06 103 CYS A CA 1
ATOM 827 C C . CYS A 1 103 ? 2.864 3.797 -14.036 1.00 96.06 103 CYS A C 1
ATOM 829 O O . CYS A 1 103 ? 3.494 3.881 -15.088 1.00 96.06 103 CYS A O 1
ATOM 831 N N . ARG A 1 104 ? 1.642 4.325 -13.900 1.00 95.06 104 ARG A N 1
ATOM 832 C CA . ARG A 1 104 ? 0.944 5.059 -14.966 1.00 95.06 104 ARG A CA 1
ATOM 833 C C . ARG A 1 104 ? 1.634 6.365 -15.319 1.00 95.06 104 ARG A C 1
ATOM 835 O O . ARG A 1 104 ? 1.660 6.723 -16.488 1.00 95.06 104 ARG A O 1
ATOM 842 N N . LEU A 1 105 ? 2.227 7.053 -14.349 1.00 94.75 105 LEU A N 1
ATOM 843 C CA . LEU A 1 105 ? 2.989 8.269 -14.621 1.00 94.75 105 LEU A CA 1
ATOM 844 C C . LEU A 1 105 ? 4.255 7.983 -15.443 1.00 94.75 105 LEU A C 1
ATOM 846 O O . LEU A 1 105 ? 4.638 8.795 -16.283 1.00 94.75 105 LEU A O 1
ATOM 850 N N . VAL A 1 106 ? 4.867 6.812 -15.244 1.00 95.62 106 VAL A N 1
ATOM 851 C CA . VAL A 1 106 ? 6.007 6.338 -16.045 1.00 95.62 106 VAL A CA 1
ATOM 852 C C . VAL A 1 106 ? 5.566 5.916 -17.449 1.00 95.62 106 VAL A C 1
ATOM 854 O O . VAL A 1 106 ? 6.194 6.297 -18.434 1.00 95.62 106 VAL A O 1
ATOM 857 N N . THR A 1 107 ? 4.495 5.127 -17.564 1.00 95.38 107 THR A N 1
ATOM 858 C CA . THR A 1 107 ? 4.083 4.516 -18.843 1.00 95.38 107 THR A CA 1
ATOM 859 C C . THR A 1 107 ? 3.195 5.417 -19.705 1.00 95.38 107 THR A C 1
ATOM 861 O O . THR A 1 107 ? 3.154 5.247 -20.922 1.00 95.38 107 THR A O 1
ATOM 864 N N . MET A 1 108 ? 2.479 6.366 -19.098 1.00 93.44 108 MET A N 1
ATOM 865 C CA . MET A 1 108 ? 1.487 7.246 -19.729 1.00 93.44 108 MET A CA 1
ATOM 866 C C . MET A 1 108 ? 1.551 8.672 -19.134 1.00 93.44 108 MET A C 1
ATOM 868 O O . MET A 1 108 ? 0.589 9.146 -18.523 1.00 93.44 108 MET A O 1
ATOM 872 N N . PRO A 1 109 ? 2.656 9.413 -19.336 1.00 87.25 109 PRO A N 1
ATOM 873 C CA . PRO A 1 109 ? 2.932 10.678 -18.640 1.00 87.25 109 PRO A CA 1
ATOM 874 C C . PRO A 1 109 ? 1.945 11.816 -18.947 1.00 87.25 109 PRO A C 1
ATOM 876 O O . PRO A 1 109 ? 1.877 12.795 -18.210 1.00 87.25 109 PRO A O 1
ATOM 879 N N . HIS A 1 110 ? 1.165 11.709 -20.025 1.00 85.56 110 HIS A N 1
ATOM 880 C CA . HIS A 1 110 ? 0.181 12.721 -20.426 1.00 85.56 110 HIS A CA 1
ATOM 881 C C . HIS A 1 110 ? -1.188 12.567 -19.741 1.00 85.56 110 HIS A C 1
ATOM 883 O O . HIS A 1 110 ? -2.087 13.366 -19.997 1.00 85.56 110 HIS A O 1
ATOM 889 N N . SER A 1 111 ? -1.361 11.558 -18.882 1.00 82.56 111 SER A N 1
ATOM 890 C CA . SER A 1 111 ? -2.597 11.313 -18.134 1.00 82.56 111 SER A CA 1
ATOM 891 C C . SER A 1 111 ? -2.283 11.207 -16.635 1.00 82.56 111 SER A C 1
ATOM 893 O O . SER A 1 111 ? -2.053 10.106 -16.130 1.00 82.56 111 SER A O 1
ATOM 895 N N . PRO A 1 112 ? -2.201 12.344 -15.913 1.00 74.50 112 PRO A N 1
ATOM 896 C CA . PRO A 1 112 ? -1.831 12.332 -14.505 1.00 74.50 112 PRO A CA 1
ATOM 897 C C . PRO A 1 112 ? -2.891 11.576 -13.678 1.00 74.50 112 PRO A C 1
ATOM 899 O O . PRO A 1 112 ? -4.081 11.884 -13.776 1.00 74.50 112 PRO A O 1
ATOM 902 N N . PRO A 1 113 ? -2.488 10.591 -12.855 1.00 81.00 113 PRO A N 1
ATOM 903 C CA . PRO A 1 113 ? -3.410 9.829 -12.020 1.00 81.00 113 PRO A CA 1
ATOM 904 C C . PRO A 1 113 ? -4.098 10.684 -10.951 1.00 81.00 113 PRO A C 1
ATOM 906 O O . PRO A 1 113 ? -3.485 11.579 -10.367 1.00 81.00 113 PRO A O 1
ATOM 909 N N . VAL A 1 114 ? -5.329 10.302 -10.593 1.00 80.06 114 VAL A N 1
ATOM 910 C CA . VAL A 1 114 ? -6.152 10.977 -9.568 1.00 80.06 114 VAL A CA 1
ATOM 911 C C . VAL A 1 114 ? -5.448 11.086 -8.207 1.00 80.06 114 VAL A C 1
ATOM 913 O O . VAL A 1 114 ? -5.649 12.058 -7.483 1.00 80.06 114 VAL A O 1
ATOM 916 N N . TRP A 1 115 ? -4.569 10.134 -7.869 1.00 83.94 115 TRP A N 1
ATOM 917 C CA . TRP A 1 115 ? -3.790 10.159 -6.623 1.00 83.94 115 TRP A CA 1
ATOM 918 C C . TRP A 1 115 ? -3.032 11.482 -6.416 1.00 83.94 115 TRP A C 1
ATOM 920 O O . TRP A 1 115 ? -2.947 11.991 -5.297 1.00 83.94 115 TRP A O 1
ATOM 930 N N . PHE A 1 116 ? -2.516 12.070 -7.500 1.00 77.81 116 PHE A N 1
ATOM 931 C CA . PHE A 1 116 ? -1.710 13.290 -7.449 1.00 77.81 116 PHE A CA 1
ATOM 932 C C . PHE A 1 116 ? -2.512 14.571 -7.709 1.00 77.81 116 PHE A C 1
ATOM 934 O O . PHE A 1 116 ? -2.016 15.658 -7.429 1.00 77.81 116 PHE A O 1
ATOM 941 N N . THR A 1 117 ? -3.748 14.478 -8.209 1.00 63.84 117 THR A N 1
ATOM 942 C CA . THR A 1 117 ? -4.541 15.664 -8.584 1.00 63.84 117 THR A CA 1
ATOM 943 C C . THR A 1 117 ? -5.223 16.348 -7.401 1.00 63.84 117 THR A C 1
ATOM 945 O O . THR A 1 117 ? -5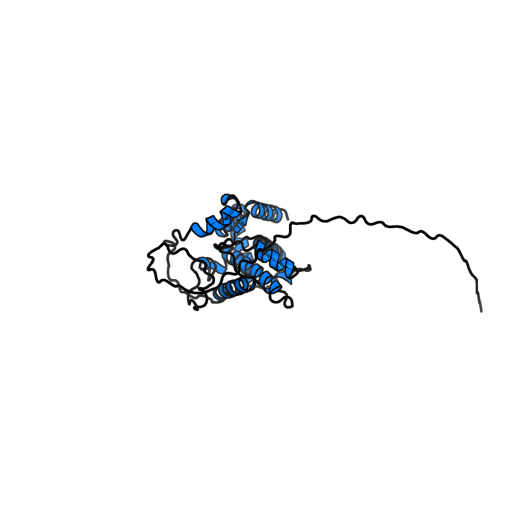.674 17.481 -7.528 1.00 63.84 117 THR A O 1
ATOM 948 N N . CYS A 1 118 ? -5.314 15.684 -6.246 1.00 60.59 118 CYS A N 1
ATOM 949 C CA . CYS A 1 118 ? -6.012 16.211 -5.068 1.00 60.59 118 CYS A CA 1
ATOM 950 C C . CYS A 1 118 ? -5.186 17.208 -4.234 1.00 60.59 118 CYS A C 1
ATOM 952 O O . CYS A 1 118 ? -5.681 17.694 -3.219 1.00 60.59 118 CYS A O 1
ATOM 954 N N . GLN A 1 119 ? -3.939 17.510 -4.611 1.00 62.50 119 GLN A N 1
ATOM 955 C CA . GLN A 1 119 ? -3.097 18.472 -3.897 1.00 62.50 119 GLN A CA 1
ATOM 956 C C . GLN A 1 119 ? -2.588 19.563 -4.836 1.00 62.50 119 GLN A C 1
ATOM 958 O O . GLN A 1 119 ? -2.144 19.289 -5.947 1.00 62.50 119 GLN A O 1
ATOM 963 N N . SER A 1 120 ? -2.618 20.805 -4.350 1.00 57.97 120 SER A N 1
ATOM 964 C CA . SER A 1 120 ? -2.035 21.988 -4.991 1.00 57.97 120 SER A CA 1
ATOM 965 C C . SER A 1 120 ? -0.502 21.933 -4.945 1.00 57.97 120 SER A C 1
ATOM 967 O O . SER A 1 120 ? 0.139 22.751 -4.289 1.00 57.97 120 SER A O 1
ATOM 969 N N . GLY A 1 121 ? 0.091 20.923 -5.579 1.00 64.88 121 GLY A N 1
ATOM 970 C CA . GLY A 1 121 ? 1.525 20.662 -5.562 1.00 64.88 121 GLY A CA 1
ATOM 971 C C . GLY A 1 121 ? 2.039 20.111 -6.888 1.00 64.88 121 GLY A C 1
ATOM 972 O O . GLY A 1 121 ? 1.281 19.647 -7.739 1.00 64.88 121 GLY A O 1
ATOM 973 N N . THR A 1 122 ? 3.356 20.175 -7.062 1.00 77.56 122 THR A N 1
ATOM 974 C CA . THR A 1 122 ? 4.070 19.484 -8.139 1.00 77.56 122 THR A CA 1
ATOM 975 C C . THR A 1 122 ? 3.981 17.976 -7.920 1.00 77.56 122 THR A C 1
ATOM 977 O O . THR A 1 122 ? 4.425 17.475 -6.889 1.00 77.56 122 THR A O 1
ATOM 980 N N . TYR A 1 123 ? 3.407 17.255 -8.882 1.00 86.19 123 TYR A N 1
ATOM 981 C CA . TYR A 1 123 ? 3.476 15.795 -8.937 1.00 86.19 123 TYR A CA 1
ATOM 982 C C . TYR A 1 123 ? 4.862 15.355 -9.445 1.00 86.19 123 TYR A C 1
ATOM 984 O O . TYR A 1 123 ? 5.529 16.147 -10.120 1.00 86.19 123 TYR A O 1
ATOM 992 N N . PRO A 1 124 ? 5.325 14.133 -9.114 1.00 91.62 124 PRO A N 1
ATOM 993 C CA . PRO A 1 124 ? 6.639 13.669 -9.547 1.00 91.62 124 PRO A CA 1
ATOM 994 C C . PRO A 1 124 ? 6.749 13.656 -11.075 1.00 91.62 124 PRO A C 1
ATOM 996 O O . PRO A 1 124 ? 5.787 13.377 -11.790 1.00 91.62 124 PRO A O 1
ATOM 999 N N . THR A 1 125 ? 7.938 13.933 -11.595 1.00 93.56 125 THR A N 1
ATOM 1000 C CA . THR A 1 125 ? 8.255 13.682 -13.006 1.00 93.56 125 THR A CA 1
ATOM 1001 C C . THR A 1 125 ? 8.221 12.174 -13.302 1.00 93.56 125 THR A C 1
ATOM 1003 O O . THR A 1 125 ? 8.372 11.367 -12.380 1.00 93.56 125 THR A O 1
ATOM 1006 N N . PRO A 1 126 ? 8.079 11.743 -14.570 1.00 95.25 126 PRO A N 1
ATOM 1007 C CA . PRO A 1 126 ? 8.120 10.319 -14.915 1.00 95.25 126 PRO A CA 1
ATOM 1008 C C . PRO A 1 126 ? 9.385 9.607 -14.406 1.00 95.25 126 PRO A C 1
ATOM 1010 O O . PRO A 1 126 ? 9.302 8.494 -13.897 1.00 95.25 126 PRO A O 1
ATOM 1013 N N . GLN A 1 127 ? 10.547 10.267 -14.455 1.00 96.12 127 GLN A N 1
ATOM 1014 C CA . GLN A 1 127 ? 11.807 9.719 -13.940 1.00 96.12 127 GLN A CA 1
ATOM 1015 C C . GLN A 1 127 ? 11.804 9.583 -12.410 1.00 96.12 127 GLN A C 1
ATOM 1017 O O . GLN A 1 127 ? 12.288 8.590 -11.863 1.00 96.12 127 GLN A O 1
ATOM 1022 N N . GLU A 1 128 ? 11.256 10.568 -11.694 1.00 95.69 128 GLU A N 1
ATOM 1023 C CA . GLU A 1 128 ? 11.108 10.484 -10.238 1.00 95.69 128 GLU A CA 1
ATOM 1024 C C . GLU A 1 128 ? 10.119 9.390 -9.840 1.00 95.69 128 GLU A C 1
ATOM 1026 O O . GLU A 1 128 ? 10.389 8.654 -8.892 1.00 95.69 128 GLU A O 1
ATOM 1031 N N . ALA A 1 129 ? 9.016 9.244 -10.577 1.00 95.81 129 ALA A N 1
ATOM 1032 C CA . ALA A 1 129 ? 8.049 8.180 -10.354 1.00 95.81 129 ALA A CA 1
ATOM 1033 C C . ALA A 1 129 ? 8.666 6.798 -10.574 1.00 95.81 129 ALA A C 1
ATOM 1035 O O . ALA A 1 129 ? 8.474 5.924 -9.736 1.00 95.81 129 ALA A O 1
ATOM 1036 N N . GLU A 1 130 ? 9.470 6.607 -11.622 1.00 96.62 130 GLU A N 1
ATOM 1037 C CA . GLU A 1 130 ? 10.197 5.351 -11.837 1.00 96.62 130 GLU A CA 1
ATOM 1038 C C . GLU A 1 130 ? 11.141 5.036 -10.668 1.00 96.62 130 GLU A C 1
ATOM 1040 O O . GLU A 1 130 ? 11.140 3.923 -10.138 1.00 96.62 130 GLU A O 1
ATOM 1045 N N . ARG A 1 131 ? 11.900 6.031 -10.193 1.00 96.69 131 ARG A N 1
ATOM 1046 C CA . ARG A 1 131 ? 12.756 5.867 -9.009 1.00 96.69 131 ARG A CA 1
ATOM 1047 C C . ARG A 1 131 ? 11.942 5.483 -7.770 1.00 96.69 131 ARG A C 1
ATOM 1049 O O . ARG A 1 131 ? 12.388 4.646 -6.984 1.00 96.69 131 ARG A O 1
ATOM 1056 N N . LEU A 1 132 ? 10.768 6.086 -7.579 1.00 96.06 132 LEU A N 1
ATOM 1057 C CA . LEU A 1 132 ? 9.867 5.750 -6.477 1.00 96.06 132 LEU A CA 1
ATOM 1058 C C . LEU A 1 132 ? 9.327 4.322 -6.615 1.00 96.06 132 LEU A C 1
ATOM 1060 O O . LEU A 1 132 ? 9.397 3.577 -5.641 1.00 96.06 132 LEU A O 1
ATOM 1064 N N . VAL A 1 133 ? 8.894 3.892 -7.807 1.00 96.31 133 VAL A N 1
ATOM 1065 C CA . VAL A 1 133 ? 8.472 2.501 -8.068 1.00 96.31 133 VAL A CA 1
ATOM 1066 C C . VAL A 1 133 ? 9.541 1.519 -7.593 1.00 96.31 133 VAL A C 1
ATOM 1068 O O . VAL A 1 133 ? 9.247 0.619 -6.806 1.00 96.31 133 VAL A O 1
ATOM 1071 N N . TRP A 1 134 ? 10.795 1.727 -7.996 1.00 95.06 134 TRP A N 1
ATOM 1072 C CA . TRP A 1 134 ? 11.897 0.842 -7.611 1.00 95.06 134 TRP A CA 1
ATOM 1073 C C . TRP A 1 134 ? 12.347 0.995 -6.156 1.00 95.06 134 TRP A C 1
ATOM 1075 O O . TRP A 1 134 ? 12.968 0.090 -5.607 1.00 95.06 134 TRP A O 1
ATOM 1085 N N . THR A 1 135 ? 11.990 2.098 -5.498 1.00 94.50 135 THR A N 1
ATOM 1086 C CA . THR A 1 135 ? 12.157 2.241 -4.045 1.00 94.50 135 THR A CA 1
ATOM 1087 C C . THR A 1 135 ? 11.130 1.385 -3.299 1.00 94.50 135 THR A C 1
ATOM 1089 O O . THR A 1 135 ? 11.486 0.693 -2.342 1.00 94.50 135 THR A O 1
ATOM 1092 N N . HIS A 1 136 ? 9.874 1.398 -3.762 1.00 94.50 136 HIS A N 1
ATOM 1093 C CA . HIS A 1 136 ? 8.762 0.667 -3.157 1.00 94.50 136 HIS A CA 1
ATOM 1094 C C . HIS A 1 136 ? 8.813 -0.837 -3.423 1.00 94.50 136 HIS A C 1
ATOM 1096 O O . HIS A 1 136 ? 8.436 -1.616 -2.552 1.00 94.50 136 HIS A O 1
ATOM 1102 N N . ILE A 1 137 ? 9.277 -1.267 -4.596 1.00 93.56 137 ILE A N 1
ATOM 1103 C CA . ILE A 1 137 ? 9.269 -2.678 -4.993 1.00 93.56 137 ILE A CA 1
ATOM 1104 C C . ILE A 1 137 ? 10.642 -3.302 -4.819 1.00 93.56 137 ILE A C 1
ATOM 1106 O O . ILE A 1 137 ? 11.553 -3.100 -5.616 1.00 93.56 137 ILE A O 1
ATOM 1110 N N . GLN A 1 138 ? 10.756 -4.133 -3.789 1.00 89.25 138 GLN A N 1
ATOM 1111 C CA . GLN A 1 138 ? 11.992 -4.819 -3.413 1.00 89.25 138 GLN A CA 1
ATOM 1112 C C . GLN A 1 138 ? 11.797 -6.334 -3.409 1.00 89.25 138 GLN A C 1
ATOM 1114 O O . GLN A 1 138 ? 12.157 -7.051 -2.476 1.00 89.25 138 GLN A O 1
ATOM 1119 N N . HIS A 1 139 ? 11.171 -6.817 -4.482 1.00 81.44 139 HIS A N 1
ATOM 1120 C CA . HIS A 1 139 ? 10.890 -8.230 -4.696 1.00 81.44 139 HIS A CA 1
ATOM 1121 C C . HIS A 1 139 ? 12.165 -9.036 -4.970 1.00 81.44 139 HIS A C 1
ATOM 1123 O O . HIS A 1 139 ? 13.155 -8.542 -5.514 1.00 81.44 139 HIS A O 1
ATOM 1129 N N . SER A 1 140 ? 12.094 -10.329 -4.662 1.00 73.62 140 SER A N 1
ATOM 1130 C CA . SER A 1 140 ? 13.075 -11.325 -5.079 1.00 73.62 140 SER A CA 1
ATOM 1131 C C . SER A 1 140 ? 12.328 -12.554 -5.624 1.00 73.62 140 SER A C 1
ATOM 1133 O O . SER A 1 140 ? 11.666 -13.238 -4.838 1.00 73.62 140 SER A O 1
ATOM 1135 N N . PRO A 1 141 ? 12.394 -12.846 -6.941 1.00 79.00 141 PRO A N 1
ATOM 1136 C CA . PRO A 1 141 ? 13.200 -12.166 -7.961 1.00 79.00 141 PRO A CA 1
ATOM 1137 C C . PRO A 1 141 ? 12.689 -10.750 -8.313 1.00 79.00 141 PRO A C 1
ATOM 1139 O O . PRO A 1 141 ? 11.505 -10.462 -8.104 1.00 79.00 141 PRO A O 1
ATOM 1142 N N . PRO A 1 142 ? 13.558 -9.872 -8.857 1.00 82.81 142 PRO A N 1
ATOM 1143 C CA . PRO A 1 142 ? 13.165 -8.531 -9.288 1.00 82.81 142 PRO A CA 1
ATOM 1144 C C . PRO A 1 142 ? 12.065 -8.581 -10.351 1.00 82.81 142 PRO A C 1
ATOM 1146 O O . PRO A 1 142 ? 12.053 -9.477 -11.196 1.00 82.81 142 PRO A O 1
ATOM 1149 N N . VAL A 1 143 ? 11.162 -7.602 -10.325 1.00 86.38 143 VAL A N 1
ATOM 1150 C CA . VAL A 1 143 ? 10.159 -7.418 -11.382 1.00 86.38 143 VAL A CA 1
ATOM 1151 C C . VAL A 1 143 ? 10.869 -6.887 -12.637 1.00 86.38 143 VAL A C 1
ATOM 1153 O O . VAL A 1 143 ? 11.683 -5.973 -12.514 1.00 86.38 143 VAL A O 1
ATOM 1156 N N . PRO A 1 144 ? 10.600 -7.427 -13.841 1.00 89.81 144 PRO A N 1
ATOM 1157 C CA . PRO A 1 144 ? 11.412 -7.133 -15.025 1.00 89.81 144 PRO A CA 1
ATOM 1158 C C . PRO A 1 144 ? 11.244 -5.710 -15.578 1.00 89.81 144 PRO A C 1
ATOM 1160 O O . PRO A 1 144 ? 12.150 -5.207 -16.235 1.00 89.81 144 PRO A O 1
ATOM 1163 N N . SER A 1 145 ? 10.093 -5.062 -15.367 1.00 94.56 145 SER A N 1
ATOM 1164 C CA . SER A 1 145 ? 9.836 -3.693 -15.839 1.00 94.56 145 SER A CA 1
ATOM 1165 C C . SER A 1 145 ? 8.675 -3.030 -15.090 1.00 94.56 145 SER A C 1
ATOM 1167 O O . SER A 1 145 ? 7.842 -3.716 -14.495 1.00 94.56 145 SER A O 1
ATOM 1169 N N . VAL A 1 146 ? 8.581 -1.697 -15.170 1.00 95.31 146 VAL A N 1
ATOM 1170 C CA . VAL A 1 146 ? 7.441 -0.931 -14.625 1.00 95.31 146 VAL A CA 1
ATOM 1171 C C . VAL A 1 146 ? 6.125 -1.315 -15.315 1.00 95.31 146 VAL A C 1
ATOM 1173 O O . VAL A 1 146 ? 5.083 -1.351 -14.670 1.00 95.31 146 VAL A O 1
ATOM 1176 N N . ARG A 1 147 ? 6.160 -1.659 -16.610 1.00 95.06 147 ARG A N 1
ATOM 1177 C CA . ARG A 1 147 ? 4.980 -2.133 -17.352 1.00 95.06 147 ARG A CA 1
ATOM 1178 C C . ARG A 1 147 ? 4.458 -3.450 -16.777 1.00 95.06 147 ARG A C 1
ATOM 1180 O O . ARG A 1 147 ? 3.290 -3.519 -16.430 1.00 95.06 147 ARG A O 1
ATOM 1187 N N . ALA A 1 148 ? 5.335 -4.436 -16.581 1.00 91.44 148 ALA A N 1
ATOM 1188 C CA . ALA A 1 148 ? 4.947 -5.710 -15.974 1.00 91.44 148 ALA A CA 1
ATOM 1189 C C . ALA A 1 148 ? 4.374 -5.519 -14.559 1.00 91.44 148 ALA A C 1
ATOM 1191 O O . ALA A 1 148 ? 3.418 -6.185 -14.176 1.00 91.44 148 ALA A O 1
ATOM 1192 N N . LEU A 1 149 ? 4.936 -4.584 -13.785 1.00 92.50 149 LEU A N 1
ATOM 1193 C CA . LEU A 1 149 ? 4.395 -4.221 -12.477 1.00 92.50 149 LEU A CA 1
ATOM 1194 C C . LEU A 1 149 ? 2.996 -3.605 -12.565 1.00 92.50 149 LEU A C 1
ATOM 1196 O O . LEU A 1 149 ? 2.131 -3.952 -11.763 1.00 92.50 149 LEU A O 1
ATOM 1200 N N . GLN A 1 150 ? 2.785 -2.702 -13.525 1.00 94.44 150 GLN A N 1
ATOM 1201 C CA . GLN A 1 150 ? 1.479 -2.105 -13.773 1.00 94.44 150 GLN A CA 1
ATOM 1202 C C . GLN A 1 150 ? 0.446 -3.178 -14.102 1.00 94.44 150 GLN A C 1
ATOM 1204 O O . GLN A 1 150 ? -0.603 -3.197 -13.469 1.00 94.44 150 GLN A O 1
ATOM 1209 N N . ASP A 1 151 ? 0.760 -4.072 -15.041 1.00 91.19 151 ASP A N 1
ATOM 1210 C CA . ASP A 1 151 ? -0.161 -5.113 -15.497 1.00 91.19 151 ASP A CA 1
ATOM 1211 C C . ASP A 1 151 ? -0.579 -6.019 -14.319 1.00 91.19 151 ASP A C 1
ATOM 1213 O O . ASP A 1 151 ? -1.769 -6.237 -14.098 1.00 91.19 151 ASP A O 1
ATOM 1217 N N . MET A 1 152 ? 0.376 -6.433 -13.472 1.00 88.88 152 MET A N 1
ATOM 1218 C CA . MET A 1 152 ? 0.085 -7.204 -12.252 1.00 88.88 152 MET A CA 1
ATOM 1219 C C . MET A 1 152 ? -0.823 -6.458 -11.269 1.00 88.88 152 MET A C 1
ATOM 1221 O O . MET A 1 152 ? -1.728 -7.044 -10.675 1.00 88.88 152 MET A O 1
ATOM 1225 N N . ALA A 1 153 ? -0.561 -5.172 -11.039 1.00 91.06 153 ALA A N 1
ATOM 1226 C CA . ALA A 1 153 ? -1.340 -4.391 -10.089 1.00 91.06 153 ALA A CA 1
ATOM 1227 C C . ALA A 1 153 ? -2.747 -4.067 -10.632 1.00 91.06 153 ALA A C 1
ATOM 1229 O O . ALA A 1 153 ? -3.704 -4.020 -9.858 1.00 91.06 153 ALA A O 1
ATOM 1230 N N . GLU A 1 154 ? -2.904 -3.893 -11.950 1.00 92.06 154 GLU A N 1
ATOM 1231 C CA . GLU A 1 154 ? -4.208 -3.719 -12.602 1.00 92.06 154 GLU A CA 1
ATOM 1232 C C . GLU A 1 154 ? -5.035 -5.007 -12.538 1.00 92.06 154 GLU A C 1
ATOM 1234 O O . GLU A 1 154 ? -6.224 -4.949 -12.218 1.00 92.06 154 GLU A O 1
ATOM 1239 N N . GLU A 1 155 ? -4.404 -6.166 -12.732 1.00 89.06 155 GLU A N 1
ATOM 1240 C CA . GLU A 1 155 ? -5.050 -7.466 -12.548 1.00 89.06 155 GLU A CA 1
ATOM 1241 C C . GLU A 1 155 ? -5.503 -7.673 -11.094 1.00 89.06 155 GLU A C 1
ATOM 1243 O O . GLU A 1 155 ? -6.668 -7.992 -10.845 1.00 89.06 155 GLU A O 1
ATOM 1248 N N . GLN A 1 156 ? -4.630 -7.403 -10.112 1.00 88.56 156 GLN A N 1
ATOM 1249 C CA . GLN A 1 156 ? -4.990 -7.466 -8.688 1.00 88.56 156 GLN A CA 1
ATOM 1250 C C . GLN A 1 156 ? -6.177 -6.560 -8.361 1.00 88.56 156 GLN A C 1
ATOM 1252 O O . GLN A 1 156 ? -7.109 -6.967 -7.663 1.00 88.56 156 GLN A O 1
ATOM 1257 N N . LYS A 1 157 ? -6.175 -5.339 -8.903 1.00 89.38 157 LYS A N 1
ATOM 1258 C CA . LYS A 1 157 ? -7.278 -4.390 -8.750 1.00 89.38 157 LYS A CA 1
ATOM 1259 C C . LYS A 1 157 ? -8.582 -4.903 -9.365 1.00 89.38 157 LYS A C 1
ATOM 1261 O O . LYS A 1 157 ? -9.644 -4.593 -8.821 1.00 89.38 157 LYS A O 1
ATOM 1266 N N . GLY A 1 158 ? -8.525 -5.714 -10.422 1.00 88.06 158 GLY A N 1
ATOM 1267 C CA . GLY A 1 158 ? -9.689 -6.391 -10.999 1.00 88.06 158 GLY A CA 1
ATOM 1268 C C . GLY A 1 158 ? -10.463 -7.216 -9.966 1.00 88.06 158 GLY A C 1
ATOM 1269 O O . GLY A 1 158 ? -11.674 -7.050 -9.836 1.00 88.06 158 GLY A O 1
ATOM 1270 N N . TYR A 1 159 ? -9.764 -7.998 -9.136 1.00 86.62 159 TYR A N 1
ATOM 1271 C CA . TYR A 1 159 ? -10.385 -8.773 -8.047 1.00 86.62 159 TYR A CA 1
ATOM 1272 C C . TYR A 1 159 ? -10.983 -7.911 -6.936 1.00 86.62 159 TYR A C 1
ATOM 1274 O O . TYR A 1 159 ? -11.809 -8.385 -6.167 1.00 86.62 159 TYR A O 1
ATOM 1282 N N . SER A 1 160 ? -10.558 -6.653 -6.828 1.00 85.06 160 SER A N 1
ATOM 1283 C CA . SER A 1 160 ? -11.108 -5.725 -5.846 1.00 85.06 160 SER A CA 1
ATOM 1284 C C . SER A 1 160 ? -12.523 -5.270 -6.233 1.00 85.06 160 SER A C 1
ATOM 1286 O O . SER A 1 160 ? -13.338 -5.013 -5.352 1.00 85.06 160 SER A O 1
ATOM 1288 N N . VAL A 1 161 ? -12.782 -5.120 -7.538 1.00 81.62 161 VAL A N 1
ATOM 1289 C CA . VAL A 1 161 ? -14.036 -4.577 -8.095 1.00 81.62 161 VAL A CA 1
ATOM 1290 C C . VAL A 1 161 ? -15.074 -5.667 -8.299 1.00 81.62 161 VAL A C 1
ATOM 1292 O O . VAL A 1 161 ? -16.268 -5.395 -8.234 1.00 81.62 161 VAL A O 1
ATOM 1295 N N . LEU A 1 162 ? -14.623 -6.891 -8.562 1.00 76.94 162 LEU A N 1
ATOM 1296 C CA . LEU A 1 162 ? -15.499 -8.042 -8.518 1.00 76.94 162 LEU A CA 1
ATOM 1297 C C . LEU A 1 162 ? -15.968 -8.169 -7.069 1.00 76.94 162 LEU A C 1
ATOM 1299 O O . LEU A 1 162 ? -15.182 -8.564 -6.207 1.00 76.94 162 LEU A O 1
ATOM 1303 N N . ASP A 1 163 ? -17.227 -7.807 -6.810 1.00 64.62 163 ASP A N 1
ATOM 1304 C CA . ASP A 1 163 ? -17.956 -8.265 -5.633 1.00 64.62 163 ASP A CA 1
ATOM 1305 C C . ASP A 1 163 ? -17.932 -9.784 -5.722 1.00 64.62 163 ASP A C 1
ATOM 1307 O O . ASP A 1 163 ? -18.753 -10.418 -6.382 1.00 64.62 163 ASP A O 1
ATOM 1311 N N . TYR A 1 164 ? -16.871 -10.370 -5.174 1.00 63.69 164 TYR A N 1
ATOM 1312 C CA . TYR A 1 164 ? -16.707 -11.799 -5.071 1.00 63.69 164 TYR A CA 1
ATOM 1313 C C . TYR A 1 164 ? -17.739 -12.216 -4.026 1.00 63.69 164 TYR A C 1
ATOM 1315 O O . TYR A 1 164 ? -17.428 -12.365 -2.847 1.00 63.69 164 TYR A O 1
ATOM 1323 N N . GLU A 1 165 ? -18.994 -12.329 -4.476 1.00 57.03 165 GLU A N 1
ATOM 1324 C CA . GLU A 1 165 ? -20.176 -12.813 -3.762 1.00 57.03 165 GLU A CA 1
ATOM 1325 C C . GLU A 1 165 ? -20.031 -14.315 -3.489 1.00 57.03 165 GLU A C 1
ATOM 1327 O O . GLU A 1 165 ? -20.945 -15.115 -3.689 1.00 57.03 165 GLU A O 1
ATOM 1332 N N . HIS A 1 166 ? -18.845 -14.748 -3.067 1.00 54.78 166 HIS A N 1
ATOM 1333 C CA . HIS A 1 166 ? -18.657 -16.091 -2.573 1.00 54.78 166 HIS A CA 1
ATOM 1334 C C . HIS A 1 166 ? -19.219 -16.117 -1.162 1.00 54.78 166 HIS A C 1
ATOM 1336 O O . HIS A 1 166 ? -18.518 -15.889 -0.178 1.00 54.78 166 HIS A O 1
ATOM 1342 N N . SER A 1 167 ? -20.543 -16.298 -1.163 1.00 44.59 167 SER A N 1
ATOM 1343 C CA . SER A 1 167 ? -21.396 -16.916 -0.160 1.00 44.59 167 SER A CA 1
ATOM 1344 C C . SER A 1 167 ? -20.607 -17.475 1.006 1.00 44.59 167 SER A C 1
ATOM 1346 O O . SER A 1 167 ? -19.758 -18.321 0.731 1.00 44.59 167 SER A O 1
ATOM 1348 N N . ASP A 1 168 ? -20.908 -17.017 2.227 1.00 48.22 168 ASP A N 1
ATOM 1349 C CA . ASP A 1 168 ? -21.121 -17.720 3.518 1.00 48.22 168 ASP A CA 1
ATOM 1350 C C . ASP A 1 168 ? -20.513 -19.118 3.756 1.00 48.22 168 ASP A C 1
ATOM 1352 O O . ASP A 1 168 ? -20.893 -19.840 4.674 1.00 48.22 168 ASP A O 1
ATOM 1356 N N . SER A 1 169 ? -19.561 -19.538 2.946 1.00 47.28 169 SER A N 1
ATOM 1357 C CA . SER A 1 169 ? -18.850 -20.781 3.054 1.00 47.28 169 SER A CA 1
ATOM 1358 C C . SER A 1 169 ? -17.819 -20.485 4.116 1.00 47.28 169 SER A C 1
ATOM 1360 O O . SER A 1 169 ? -16.851 -19.773 3.849 1.00 47.28 169 SER A O 1
ATOM 1362 N N . GLU A 1 170 ? -18.093 -20.989 5.318 1.00 49.62 170 GLU A N 1
ATOM 1363 C CA . GLU A 1 170 ? -17.220 -21.090 6.491 1.00 49.62 170 GLU A CA 1
ATOM 1364 C C . GLU A 1 170 ? -15.889 -21.784 6.135 1.00 49.62 170 GLU A C 1
ATOM 1366 O O . GLU A 1 170 ? -15.554 -22.861 6.625 1.00 49.62 170 GLU A O 1
ATOM 1371 N N . VAL A 1 171 ? -15.116 -21.202 5.222 1.00 47.59 171 VAL A N 1
ATOM 1372 C CA . VAL A 1 171 ? -13.818 -21.704 4.797 1.00 47.59 171 VAL A CA 1
ATOM 1373 C C . VAL A 1 171 ? -12.778 -21.097 5.726 1.00 47.59 171 VAL A C 1
ATOM 1375 O O . VAL A 1 171 ? -12.144 -20.089 5.435 1.00 47.59 171 VAL A O 1
ATOM 1378 N N . CYS A 1 172 ? -12.642 -21.790 6.853 1.00 42.66 172 CYS A N 1
ATOM 1379 C CA . CYS A 1 172 ? -11.374 -22.151 7.475 1.00 42.66 172 CYS A CA 1
ATOM 1380 C C . CYS A 1 172 ? -10.469 -20.998 7.942 1.00 42.66 172 CYS A C 1
ATOM 1382 O O . CYS A 1 172 ? -9.394 -20.778 7.385 1.00 42.66 172 CYS A O 1
ATOM 1384 N N . ASP A 1 173 ? -10.808 -20.412 9.093 1.00 45.22 173 ASP A N 1
ATOM 1385 C CA . ASP A 1 173 ? -9.817 -19.762 9.968 1.00 45.22 173 ASP A CA 1
ATOM 1386 C C . ASP A 1 173 ? -8.721 -20.746 10.453 1.00 45.22 173 ASP A C 1
ATOM 1388 O O . ASP A 1 173 ? -7.658 -20.318 10.902 1.00 45.22 173 ASP A O 1
ATOM 1392 N N . GLU A 1 174 ? -8.926 -22.067 10.342 1.00 48.94 174 GLU A N 1
ATOM 1393 C CA . GLU A 1 174 ? -7.998 -23.071 10.891 1.00 48.94 174 GLU A CA 1
ATOM 1394 C C . GLU A 1 174 ? -6.883 -23.551 9.943 1.00 48.94 174 GLU A C 1
ATOM 1396 O O . GLU A 1 174 ? -5.909 -24.134 10.416 1.00 48.94 174 GLU A O 1
ATOM 1401 N N . GLU A 1 175 ? -6.937 -23.268 8.634 1.00 42.69 175 GLU A N 1
ATOM 1402 C CA . GLU A 1 175 ? -5.914 -23.742 7.684 1.00 42.69 175 GLU A CA 1
ATOM 1403 C C . GLU A 1 175 ? -5.343 -22.646 6.767 1.00 42.69 175 GLU A C 1
ATOM 1405 O O . GLU A 1 175 ? -5.146 -22.828 5.565 1.00 42.69 175 GLU A O 1
ATOM 1410 N N . LEU A 1 176 ? -4.850 -21.568 7.377 1.00 47.91 176 LEU A N 1
ATOM 1411 C CA . LEU A 1 176 ? -3.755 -20.772 6.806 1.00 47.91 176 LEU A CA 1
ATOM 1412 C C . LEU A 1 176 ? -2.418 -21.041 7.542 1.00 47.91 176 LEU A C 1
ATOM 1414 O O . LEU A 1 176 ? -1.778 -20.091 8.001 1.00 47.91 176 LEU A O 1
ATOM 1418 N N . PRO A 1 177 ? -1.913 -22.294 7.693 1.00 41.94 177 PRO A N 1
ATOM 1419 C CA . PRO A 1 177 ? -0.655 -22.520 8.379 1.00 41.94 177 PRO A CA 1
ATOM 1420 C C . PRO A 1 177 ? 0.492 -22.400 7.362 1.00 41.94 177 PRO A C 1
ATOM 1422 O O . PRO A 1 177 ? 0.610 -23.160 6.403 1.00 41.94 177 PRO A O 1
ATOM 1425 N N . ASN A 1 178 ? 1.425 -21.488 7.622 1.00 45.44 178 ASN A N 1
ATOM 1426 C CA . ASN A 1 178 ? 2.825 -21.618 7.196 1.00 45.44 178 ASN A CA 1
ATOM 1427 C C . ASN A 1 178 ? 3.183 -21.547 5.695 1.00 45.44 178 ASN A C 1
ATOM 1429 O O . ASN A 1 178 ? 4.319 -21.876 5.338 1.00 45.44 178 ASN A O 1
ATOM 1433 N N . ALA A 1 179 ? 2.323 -21.047 4.808 1.00 44.34 179 ALA A N 1
ATOM 1434 C CA . ALA A 1 179 ? 2.773 -20.609 3.482 1.00 44.34 179 ALA A CA 1
ATOM 1435 C C . ALA A 1 179 ? 3.340 -19.172 3.559 1.00 44.34 179 ALA A C 1
ATOM 1437 O O . ALA A 1 179 ? 2.578 -18.222 3.605 1.00 44.34 179 ALA A O 1
ATOM 1438 N N . ARG A 1 180 ? 4.638 -18.843 3.570 1.00 53.75 180 ARG A N 1
ATOM 1439 C CA . ARG A 1 180 ? 5.923 -19.546 3.686 1.00 53.75 180 ARG A CA 1
ATOM 1440 C C . ARG A 1 180 ? 6.974 -18.479 4.077 1.00 53.75 180 ARG A C 1
ATOM 1442 O O . ARG A 1 180 ? 6.989 -17.421 3.448 1.00 53.75 180 ARG A O 1
ATOM 1449 N N . PRO A 1 181 ? 7.913 -18.741 5.005 1.00 49.94 181 PRO A N 1
ATOM 1450 C CA . PRO A 1 181 ? 8.986 -17.803 5.387 1.00 49.94 181 PRO A CA 1
ATOM 1451 C C . PRO A 1 181 ? 9.995 -17.464 4.272 1.00 49.94 181 PRO A C 1
ATOM 1453 O O . PRO A 1 181 ? 10.748 -16.499 4.379 1.00 49.94 181 PRO A O 1
ATOM 1456 N N . SER A 1 182 ? 10.049 -18.259 3.199 1.00 50.25 182 SER A N 1
ATOM 1457 C CA . SER A 1 182 ? 11.198 -18.264 2.284 1.00 50.25 182 SER A CA 1
ATOM 1458 C C . SER A 1 182 ? 11.338 -17.014 1.404 1.00 50.25 182 SER A C 1
ATOM 1460 O O . SER A 1 182 ? 12.465 -16.609 1.137 1.00 50.25 182 SER A O 1
ATOM 1462 N N . CYS A 1 183 ? 10.241 -16.378 0.970 1.00 49.22 183 CYS A N 1
ATOM 1463 C CA . CYS A 1 183 ? 10.326 -15.105 0.232 1.00 49.22 183 CYS A CA 1
ATOM 1464 C C . CYS A 1 183 ? 10.636 -13.925 1.162 1.00 49.22 183 CYS A C 1
ATOM 1466 O O . CYS A 1 183 ? 11.356 -13.009 0.772 1.00 49.22 183 CYS A O 1
ATOM 1468 N N . ARG A 1 184 ? 10.144 -13.980 2.409 1.00 53.19 184 ARG A N 1
ATOM 1469 C CA . ARG A 1 184 ? 10.348 -12.937 3.423 1.00 53.19 184 ARG A CA 1
ATOM 1470 C C . ARG A 1 184 ? 11.833 -12.773 3.760 1.00 53.19 184 ARG A C 1
ATOM 1472 O O . ARG A 1 184 ? 12.308 -11.649 3.852 1.00 53.19 184 ARG A O 1
ATOM 1479 N N . LEU A 1 185 ? 12.567 -13.878 3.895 1.00 55.59 185 LEU A N 1
ATOM 1480 C CA . LEU A 1 185 ? 13.981 -13.842 4.277 1.00 55.59 185 LEU A CA 1
ATOM 1481 C C . LEU A 1 185 ? 14.876 -13.254 3.177 1.00 55.59 185 LEU A C 1
ATOM 1483 O O . LEU A 1 185 ? 15.656 -12.358 3.462 1.00 55.59 185 LEU A O 1
ATOM 1487 N N . ALA A 1 186 ? 14.709 -13.650 1.912 1.00 60.28 186 ALA A N 1
ATOM 1488 C CA . ALA A 1 186 ? 15.627 -13.225 0.848 1.00 60.28 186 ALA A CA 1
ATOM 1489 C C . ALA A 1 186 ? 15.602 -11.709 0.548 1.00 60.28 186 ALA A C 1
ATOM 1491 O O . ALA A 1 186 ? 16.617 -11.148 0.133 1.00 60.28 186 ALA A O 1
ATOM 1492 N N . GLY A 1 187 ? 14.445 -11.055 0.711 1.00 60.00 187 GLY A N 1
ATOM 1493 C CA . GLY A 1 187 ? 14.317 -9.600 0.567 1.00 60.00 187 GLY A CA 1
ATOM 1494 C C . GLY A 1 187 ? 14.807 -8.846 1.806 1.00 60.00 187 GLY A C 1
ATOM 1495 O O . GLY A 1 187 ? 15.553 -7.876 1.679 1.00 60.00 187 GLY A O 1
ATOM 1496 N N . LEU A 1 188 ? 14.439 -9.324 3.001 1.00 61.81 188 LEU A N 1
ATOM 1497 C CA . LEU A 1 188 ? 14.805 -8.679 4.266 1.00 61.81 188 LEU A CA 1
ATOM 1498 C C . LEU A 1 188 ? 16.294 -8.820 4.595 1.00 61.81 188 LEU A C 1
ATOM 1500 O O . LEU A 1 188 ? 16.890 -7.857 5.063 1.00 61.81 188 LEU A O 1
ATOM 1504 N N . GLU A 1 189 ? 16.925 -9.952 4.271 1.00 64.56 189 GLU A N 1
ATOM 1505 C CA . GLU A 1 189 ? 18.370 -10.158 4.460 1.00 64.56 189 GLU A CA 1
ATOM 1506 C C . GLU A 1 189 ? 19.213 -9.107 3.723 1.00 64.56 189 GLU A C 1
ATOM 1508 O O . GLU A 1 189 ? 20.292 -8.745 4.188 1.00 64.56 189 GLU A O 1
ATOM 1513 N N . ARG A 1 190 ? 18.716 -8.555 2.605 1.00 67.31 190 ARG A N 1
ATOM 1514 C CA . ARG A 1 190 ? 19.396 -7.462 1.888 1.00 67.31 190 ARG A CA 1
ATOM 1515 C C . ARG A 1 190 ? 19.241 -6.100 2.561 1.00 67.31 190 ARG A C 1
ATOM 1517 O O . ARG A 1 190 ? 20.004 -5.193 2.246 1.00 67.31 190 ARG A O 1
ATOM 1524 N N . GLN A 1 191 ? 18.256 -5.942 3.440 1.00 68.94 191 GLN A N 1
ATOM 1525 C CA . GLN A 1 191 ? 17.882 -4.663 4.042 1.00 68.94 191 GLN A CA 1
ATOM 1526 C C . GLN A 1 191 ? 18.182 -4.539 5.539 1.00 68.94 191 GLN A C 1
ATOM 1528 O O . GLN A 1 191 ? 17.954 -3.476 6.118 1.00 68.94 191 GLN A O 1
ATOM 1533 N N . GLY A 1 192 ? 18.706 -5.589 6.167 1.00 78.62 192 GLY A N 1
ATOM 1534 C CA . GLY A 1 192 ? 19.075 -5.583 7.578 1.00 78.62 192 GLY A CA 1
ATOM 1535 C C . GLY A 1 192 ? 18.111 -6.394 8.433 1.00 78.62 192 GLY A C 1
ATOM 1536 O O . GLY A 1 192 ? 17.619 -7.434 8.009 1.00 78.62 192 GLY A O 1
ATOM 1537 N N . ASP A 1 193 ? 17.892 -5.954 9.669 1.00 85.88 193 ASP A N 1
ATOM 1538 C CA . ASP A 1 193 ? 17.137 -6.718 10.660 1.00 85.88 193 ASP A CA 1
ATOM 1539 C C . ASP A 1 193 ? 15.634 -6.789 10.302 1.00 85.88 193 ASP A C 1
ATOM 1541 O O . ASP A 1 193 ? 14.957 -5.759 10.318 1.00 85.88 193 ASP A O 1
ATOM 1545 N N . PRO A 1 194 ? 15.067 -7.984 10.031 1.00 84.50 194 PRO A N 1
ATOM 1546 C CA . PRO A 1 194 ? 13.633 -8.174 9.799 1.00 84.50 194 PRO A CA 1
ATOM 1547 C C . PRO A 1 194 ? 12.743 -7.592 10.903 1.00 84.50 194 PRO A C 1
ATOM 1549 O O . PRO A 1 194 ? 11.585 -7.261 10.646 1.00 84.50 194 PRO A O 1
ATOM 1552 N N . SER A 1 195 ? 13.267 -7.474 12.128 1.00 89.81 195 SER A N 1
ATOM 1553 C CA . SER A 1 195 ? 12.525 -7.005 13.296 1.00 89.81 195 SER A CA 1
ATOM 1554 C C . SER A 1 195 ? 12.122 -5.529 13.215 1.00 89.81 195 SER A C 1
ATOM 1556 O O . SER A 1 195 ? 11.197 -5.125 13.922 1.00 89.81 195 SER A O 1
ATOM 1558 N N . ILE A 1 196 ? 12.756 -4.727 12.350 1.00 93.88 196 ILE A N 1
ATOM 1559 C CA . ILE A 1 196 ? 12.442 -3.294 12.196 1.00 93.88 196 ILE A CA 1
ATOM 1560 C C . ILE A 1 196 ? 11.263 -3.042 11.251 1.00 93.88 196 ILE A C 1
ATOM 1562 O O . ILE A 1 196 ? 10.782 -1.909 11.167 1.00 93.88 196 ILE A O 1
ATOM 1566 N N . TRP A 1 197 ? 10.812 -4.076 10.539 1.00 93.94 197 TRP A N 1
ATOM 1567 C CA . TRP A 1 197 ? 9.703 -4.011 9.597 1.00 93.94 197 TRP A CA 1
ATOM 1568 C C . TRP A 1 197 ? 8.411 -4.507 10.236 1.00 93.94 197 TRP A C 1
ATOM 1570 O O . TRP A 1 197 ? 8.408 -5.368 11.116 1.00 93.94 197 TRP A O 1
ATOM 1580 N N . MET A 1 198 ? 7.307 -3.925 9.791 1.00 96.06 198 MET A N 1
ATOM 1581 C CA . MET A 1 198 ? 5.964 -4.196 10.267 1.00 96.06 198 MET A CA 1
ATOM 1582 C C . MET A 1 198 ? 5.082 -4.518 9.066 1.00 96.06 198 MET A C 1
ATOM 1584 O O . MET A 1 198 ? 4.980 -3.726 8.132 1.00 96.06 198 MET A O 1
ATOM 1588 N N . THR A 1 199 ? 4.460 -5.689 9.078 1.00 95.19 199 THR A N 1
ATOM 1589 C CA . THR A 1 199 ? 3.420 -6.076 8.119 1.00 95.19 199 THR A CA 1
ATOM 1590 C C . THR A 1 199 ? 2.150 -5.261 8.340 1.00 95.19 199 THR A C 1
ATOM 1592 O O . THR A 1 199 ? 1.946 -4.681 9.404 1.00 95.19 199 THR A O 1
ATOM 1595 N N . ILE A 1 200 ? 1.243 -5.262 7.365 1.00 96.25 200 ILE A N 1
ATOM 1596 C CA . ILE A 1 200 ? -0.040 -4.555 7.489 1.00 96.25 200 ILE A CA 1
ATOM 1597 C C . ILE A 1 200 ? -0.886 -5.037 8.683 1.00 96.25 200 ILE A C 1
ATOM 1599 O O . ILE A 1 200 ? -1.597 -4.251 9.300 1.00 96.25 200 ILE A O 1
ATOM 1603 N N . THR A 1 201 ? -0.782 -6.320 9.045 1.00 95.12 201 THR A N 1
ATOM 1604 C CA . THR A 1 201 ? -1.458 -6.888 10.222 1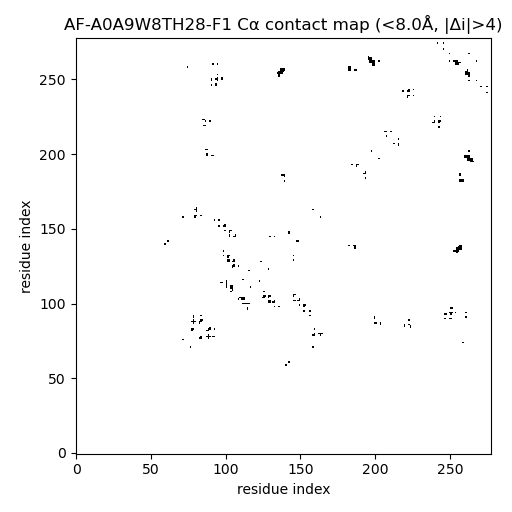.00 95.12 201 THR A CA 1
ATOM 1605 C C . THR A 1 201 ? -0.847 -6.372 11.518 1.00 95.12 201 THR A C 1
ATOM 1607 O O . THR A 1 201 ? -1.568 -5.931 12.409 1.00 95.12 201 THR A O 1
ATOM 1610 N N . GLU A 1 202 ? 0.484 -6.390 11.623 1.00 96.44 202 GLU A N 1
ATOM 1611 C CA . GLU A 1 202 ? 1.187 -5.840 12.786 1.00 96.44 202 GLU A CA 1
ATOM 1612 C C . GLU A 1 202 ? 0.942 -4.327 12.914 1.00 96.44 202 GLU A C 1
ATOM 1614 O O . GLU A 1 202 ? 0.812 -3.827 14.029 1.00 96.44 202 GLU A O 1
ATOM 1619 N N . LEU A 1 203 ? 0.803 -3.619 11.786 1.00 96.56 203 LEU A N 1
ATOM 1620 C CA . LEU A 1 203 ? 0.439 -2.204 11.735 1.00 96.56 203 LEU A CA 1
ATOM 1621 C C . LEU A 1 203 ? -0.951 -1.955 12.297 1.00 96.56 203 LEU A C 1
ATOM 1623 O O . LEU A 1 203 ? -1.090 -1.110 13.173 1.00 96.56 203 LEU A O 1
ATOM 1627 N N . GLU A 1 204 ? -1.963 -2.709 11.874 1.00 96.00 204 GLU A N 1
ATOM 1628 C CA . GLU A 1 204 ? -3.303 -2.594 12.459 1.00 96.00 204 GLU A CA 1
ATOM 1629 C C . GLU A 1 204 ? -3.278 -2.802 13.977 1.00 96.00 204 GLU A C 1
ATOM 1631 O O . GLU A 1 204 ? -3.822 -1.987 14.722 1.00 96.00 204 GLU A O 1
ATOM 1636 N N . ILE A 1 205 ? -2.608 -3.864 14.442 1.00 96.12 205 ILE A N 1
ATOM 1637 C CA . ILE A 1 205 ? -2.481 -4.167 15.873 1.00 96.12 205 ILE A CA 1
ATOM 1638 C C . ILE A 1 205 ? -1.817 -2.997 16.603 1.00 96.12 205 ILE A C 1
ATOM 1640 O O . ILE A 1 205 ? -2.314 -2.565 17.643 1.00 96.12 205 ILE A O 1
ATOM 1644 N N . HIS A 1 206 ? -0.730 -2.457 16.049 1.00 95.00 206 HIS A N 1
ATOM 1645 C CA . HIS A 1 206 ? -0.020 -1.322 16.627 1.00 95.00 206 HIS A CA 1
ATOM 1646 C C . HIS A 1 206 ? -0.910 -0.075 16.712 1.00 95.00 206 HIS A C 1
ATOM 1648 O O . HIS A 1 206 ? -1.009 0.537 17.773 1.00 95.00 206 HIS A O 1
ATOM 1654 N N . VAL A 1 207 ? -1.614 0.274 15.633 1.00 93.56 207 VAL A N 1
ATOM 1655 C CA . VAL A 1 207 ? -2.517 1.437 15.594 1.00 93.56 207 VAL A CA 1
ATOM 1656 C C . VAL A 1 207 ? -3.680 1.266 16.569 1.00 93.56 207 VAL A C 1
ATOM 1658 O O . VAL A 1 207 ? -4.004 2.193 17.314 1.00 93.56 207 VAL A O 1
ATOM 1661 N N . ARG A 1 208 ? -4.268 0.067 16.638 1.00 95.12 208 ARG A N 1
ATOM 1662 C CA . ARG A 1 208 ? -5.331 -0.261 17.597 1.00 95.12 208 ARG A CA 1
ATOM 1663 C C . ARG A 1 208 ? -4.847 -0.141 19.045 1.00 95.12 208 ARG A C 1
ATOM 1665 O O . ARG A 1 208 ? -5.586 0.371 19.881 1.00 95.12 208 ARG A O 1
ATOM 1672 N N . GLN A 1 209 ? -3.616 -0.564 19.342 1.00 94.44 209 GLN A N 1
ATOM 1673 C CA . GLN A 1 209 ? -3.012 -0.414 20.672 1.00 94.44 209 GLN A CA 1
ATOM 1674 C C . GLN A 1 209 ? -2.759 1.052 21.042 1.00 94.44 209 GLN A C 1
ATOM 1676 O O . GLN A 1 209 ? -2.983 1.425 22.189 1.00 94.44 209 GLN A O 1
ATOM 1681 N N . GLN A 1 210 ? -2.316 1.881 20.091 1.00 91.44 210 GLN A N 1
ATOM 1682 C CA . GLN A 1 210 ? -2.038 3.301 20.341 1.00 91.44 210 GLN A CA 1
ATOM 1683 C C . GLN A 1 210 ? -3.316 4.126 20.546 1.00 91.44 210 GLN A C 1
ATOM 1685 O O . GLN A 1 210 ? -3.361 4.980 21.426 1.00 91.44 210 GLN A O 1
ATOM 1690 N N . LEU A 1 211 ? -4.359 3.872 19.751 1.00 90.94 211 LEU A N 1
ATOM 1691 C CA . LEU A 1 211 ? -5.606 4.641 19.807 1.00 90.94 211 LEU A CA 1
ATOM 1692 C C . LEU A 1 211 ? -6.594 4.115 20.863 1.00 90.94 211 LEU A C 1
ATOM 1694 O O . LEU A 1 211 ? -7.425 4.870 21.367 1.00 90.94 211 LEU A O 1
ATOM 1698 N N . GLY A 1 212 ? -6.530 2.823 21.186 1.00 94.75 212 GLY A N 1
ATOM 1699 C CA . GLY A 1 212 ? -7.565 2.122 21.942 1.00 94.75 212 GLY A CA 1
ATOM 1700 C C . GLY A 1 212 ? -8.753 1.701 21.065 1.00 94.75 212 GLY A C 1
ATOM 1701 O O . GLY A 1 212 ? -8.971 2.221 19.968 1.00 94.75 212 GLY A O 1
ATOM 1702 N N . SER A 1 213 ? -9.543 0.742 21.561 1.00 95.06 213 SER A N 1
ATOM 1703 C CA . SER A 1 213 ? -10.612 0.078 20.793 1.00 95.06 213 SER A CA 1
ATOM 1704 C C . SER A 1 213 ? -11.662 1.050 20.237 1.00 95.06 213 SER A C 1
ATOM 1706 O O . SER A 1 213 ? -12.016 0.981 19.058 1.00 95.06 213 SER A O 1
ATOM 1708 N N . ASP A 1 214 ? -12.129 1.995 21.057 1.00 94.75 214 ASP A N 1
ATOM 1709 C CA . ASP A 1 214 ? -13.197 2.922 20.665 1.00 94.75 214 ASP A CA 1
ATOM 1710 C C . ASP A 1 214 ? -12.735 3.913 19.596 1.00 94.75 214 ASP A C 1
ATOM 1712 O O . ASP A 1 214 ? -13.435 4.149 18.608 1.00 94.75 214 ASP A O 1
ATOM 1716 N N . ALA A 1 215 ? -11.543 4.490 19.766 1.00 91.94 215 ALA A N 1
ATOM 1717 C CA . ALA A 1 215 ? -10.986 5.434 18.807 1.00 91.94 215 ALA A CA 1
ATOM 1718 C C . ALA A 1 215 ? -10.618 4.747 17.488 1.00 91.94 215 ALA A C 1
ATOM 1720 O O . ALA A 1 215 ? -10.903 5.299 16.426 1.00 91.94 215 ALA A O 1
ATOM 1721 N N . PHE A 1 216 ? -10.081 3.526 17.549 1.00 93.94 216 PHE A N 1
ATOM 1722 C CA . PHE A 1 216 ? -9.825 2.713 16.364 1.00 93.94 216 PHE A CA 1
ATOM 1723 C C . PHE A 1 216 ? -11.121 2.389 15.603 1.00 93.94 216 PHE A C 1
ATOM 1725 O O . PHE A 1 216 ? -11.193 2.570 14.392 1.00 93.94 216 PHE A O 1
ATOM 1732 N N . SER A 1 217 ? -12.194 2.031 16.313 1.00 93.75 217 SER A N 1
ATOM 1733 C CA . SER A 1 217 ? -13.501 1.771 15.691 1.00 93.75 217 SER A CA 1
ATOM 1734 C C . SER A 1 217 ? -14.103 3.018 15.028 1.00 93.75 217 SER A C 1
ATOM 1736 O O . SER A 1 217 ? -14.854 2.913 14.058 1.00 93.75 217 SER A O 1
ATOM 1738 N N . ARG A 1 218 ? -13.823 4.222 15.554 1.00 91.31 218 ARG A N 1
ATOM 1739 C CA .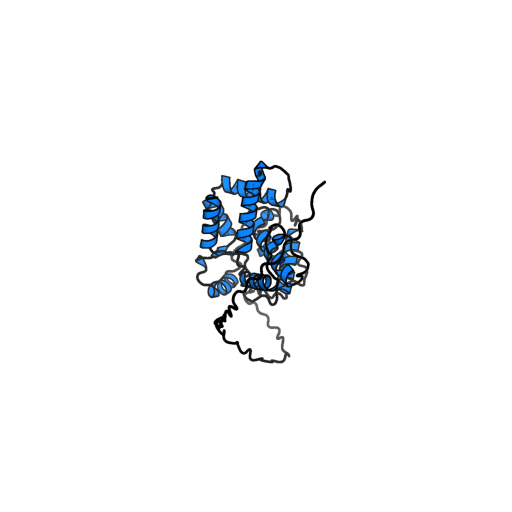 ARG A 1 218 ? -14.195 5.488 14.892 1.00 91.31 218 ARG A CA 1
ATOM 1740 C C . ARG A 1 218 ? -13.347 5.739 13.648 1.00 91.31 218 ARG A C 1
ATOM 1742 O O . ARG A 1 218 ? -13.896 6.195 12.648 1.00 91.31 218 ARG A O 1
ATOM 1749 N N . LEU A 1 219 ? -12.046 5.447 13.711 1.00 91.06 219 LEU A N 1
ATOM 1750 C CA . LEU A 1 219 ? -11.137 5.548 12.571 1.00 91.06 219 LEU A CA 1
ATOM 1751 C C . LEU A 1 219 ? -11.619 4.657 11.420 1.00 91.06 219 LEU A C 1
ATOM 1753 O O . LEU A 1 219 ? -11.825 5.174 10.329 1.00 91.06 219 LEU A O 1
ATOM 1757 N N . GLU A 1 220 ? -11.889 3.373 11.667 1.00 91.88 220 GLU A N 1
ATOM 1758 C CA . GLU A 1 220 ? -12.375 2.448 10.629 1.00 91.88 220 GLU A CA 1
ATOM 1759 C C . GLU A 1 220 ? -13.676 2.921 9.983 1.00 91.88 220 GLU A C 1
ATOM 1761 O O . GLU A 1 220 ? -13.744 3.032 8.763 1.00 91.88 220 GLU A O 1
ATOM 1766 N N . ARG A 1 221 ? -14.670 3.319 10.788 1.00 90.62 221 ARG A N 1
ATOM 1767 C CA . ARG A 1 221 ? -15.920 3.891 10.260 1.00 90.62 221 ARG A CA 1
ATOM 1768 C C . ARG A 1 221 ? -15.681 5.142 9.416 1.00 90.62 221 ARG A C 1
ATOM 1770 O O . ARG A 1 221 ? -16.365 5.358 8.423 1.00 90.62 221 ARG A O 1
ATOM 1777 N N . THR A 1 222 ? -14.722 5.979 9.805 1.00 89.81 222 THR A N 1
ATOM 1778 C CA . THR A 1 222 ? -14.376 7.187 9.045 1.00 89.81 222 THR A CA 1
ATOM 1779 C C . THR A 1 222 ? -13.702 6.838 7.720 1.00 89.81 222 THR A C 1
ATOM 1781 O O . THR A 1 222 ? -13.999 7.469 6.708 1.00 89.81 222 THR A O 1
ATOM 1784 N N . ILE A 1 223 ? -12.818 5.835 7.703 1.00 88.38 223 ILE A N 1
ATOM 1785 C CA . ILE A 1 223 ? -12.172 5.352 6.476 1.00 88.38 223 ILE A CA 1
ATOM 1786 C C . ILE A 1 223 ? -13.224 4.785 5.515 1.00 88.38 223 ILE A C 1
ATOM 1788 O O . ILE A 1 223 ? -13.234 5.154 4.341 1.00 88.38 223 ILE A O 1
ATOM 1792 N N . ASP A 1 224 ? -14.147 3.969 6.019 1.00 85.75 224 ASP A N 1
ATOM 1793 C CA . ASP A 1 224 ? -15.236 3.409 5.219 1.00 85.75 224 ASP A CA 1
ATOM 1794 C C . ASP A 1 224 ? -16.105 4.525 4.602 1.00 85.75 224 ASP A C 1
ATOM 1796 O O . ASP A 1 224 ? -16.304 4.599 3.385 1.00 85.75 224 ASP A O 1
ATOM 1800 N N . HIS A 1 225 ? -16.488 5.519 5.413 1.00 83.25 225 HIS A N 1
ATOM 1801 C CA . HIS A 1 225 ? -17.197 6.705 4.928 1.00 83.25 225 HIS A CA 1
ATOM 1802 C C . HIS A 1 225 ? -16.388 7.540 3.918 1.00 83.25 225 HIS A C 1
ATOM 1804 O O . HIS A 1 225 ? -16.978 8.058 2.967 1.00 83.25 225 HIS A O 1
ATOM 1810 N N . CYS A 1 226 ? -15.062 7.662 4.079 1.00 78.06 226 CYS A N 1
ATOM 1811 C CA . CYS A 1 226 ? -14.162 8.3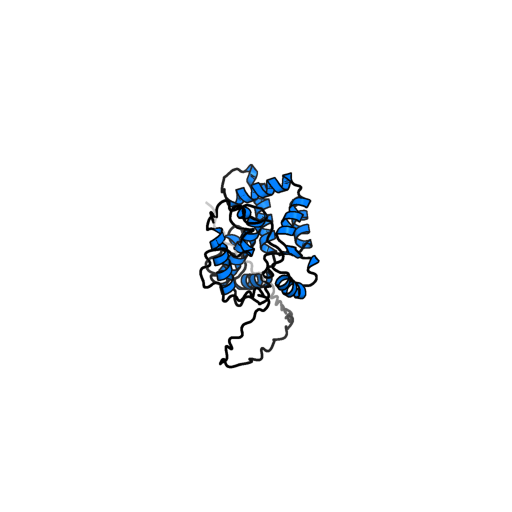27 3.121 1.00 78.06 226 CYS A CA 1
ATOM 1812 C C . CYS A 1 226 ? -14.201 7.687 1.736 1.00 78.06 226 CYS A C 1
ATOM 1814 O O . CYS A 1 226 ? -14.043 8.398 0.741 1.00 78.06 226 CYS A O 1
ATOM 1816 N N . CYS A 1 227 ? -14.372 6.368 1.682 1.00 68.38 227 CYS A N 1
ATOM 1817 C CA . CYS A 1 227 ? -14.335 5.602 0.446 1.00 68.38 227 CYS A CA 1
ATOM 1818 C C . CYS A 1 227 ? -15.703 5.485 -0.235 1.00 68.38 227 CYS A C 1
ATOM 1820 O O . CYS A 1 227 ? -15.745 5.417 -1.462 1.00 68.38 227 CYS A O 1
ATOM 1822 N N . ILE A 1 228 ? -16.803 5.488 0.526 1.00 63.56 228 ILE A N 1
ATOM 1823 C CA . ILE A 1 228 ? -18.158 5.286 -0.013 1.00 63.56 228 ILE A CA 1
ATOM 1824 C C . ILE A 1 228 ? -18.859 6.616 -0.344 1.00 63.56 228 ILE A C 1
ATOM 1826 O O . ILE A 1 228 ? -19.622 6.688 -1.307 1.00 63.56 228 ILE A O 1
ATOM 1830 N N . ILE A 1 229 ? -18.644 7.681 0.440 1.00 54.81 229 ILE A N 1
ATOM 1831 C CA . ILE A 1 229 ? -19.580 8.813 0.480 1.00 54.81 229 ILE A CA 1
ATOM 1832 C C . ILE A 1 229 ? -18.877 10.168 0.261 1.00 54.81 229 ILE A C 1
ATOM 1834 O O . ILE A 1 229 ? -18.176 10.676 1.131 1.00 54.81 229 ILE A O 1
ATOM 1838 N N . GLN A 1 230 ? -19.169 10.834 -0.865 1.00 52.91 230 GLN A N 1
ATOM 1839 C CA . GLN A 1 230 ? -18.886 12.265 -1.099 1.00 52.91 230 GLN A CA 1
ATOM 1840 C C . GLN A 1 230 ? -19.921 13.187 -0.404 1.00 52.91 230 GLN A C 1
ATOM 1842 O O . GLN A 1 230 ? -20.394 14.150 -1.005 1.00 52.91 230 GLN A O 1
ATOM 1847 N N . SER A 1 231 ? -20.380 12.885 0.819 1.00 47.12 231 SER A N 1
ATOM 1848 C CA . SER A 1 231 ? -21.465 13.679 1.434 1.00 47.12 231 SER A CA 1
ATOM 1849 C C . SER A 1 231 ? -20.962 14.861 2.252 1.00 47.12 231 SER A C 1
ATOM 1851 O O . SER A 1 231 ? -20.049 14.769 3.068 1.00 47.12 231 SER A O 1
ATOM 1853 N N . SER A 1 232 ? -21.666 15.963 2.040 1.00 49.66 232 SER A N 1
ATOM 1854 C CA . SER A 1 232 ? -21.336 17.359 2.289 1.00 49.66 232 SER A CA 1
ATOM 1855 C C . SER A 1 232 ? -21.537 17.856 3.730 1.00 49.66 232 SER A C 1
ATOM 1857 O O . SER A 1 232 ? -22.025 18.974 3.923 1.00 49.66 232 SER A O 1
ATOM 1859 N N . LYS A 1 233 ? -21.236 17.065 4.771 1.00 59.81 233 LYS A N 1
ATOM 1860 C CA . LYS A 1 233 ? -21.355 17.551 6.165 1.00 59.81 233 LYS A CA 1
ATOM 1861 C C . LYS A 1 233 ? -20.016 18.058 6.713 1.00 59.81 233 LYS A C 1
ATOM 1863 O O . LYS A 1 233 ? -19.163 17.279 7.121 1.00 59.81 233 LYS A O 1
ATOM 1868 N N . ALA A 1 234 ? -19.913 19.386 6.820 1.00 59.91 234 ALA A N 1
ATOM 1869 C CA . ALA A 1 234 ? -18.720 20.139 7.220 1.00 59.91 234 ALA A CA 1
ATOM 1870 C C . ALA A 1 234 ? -18.050 19.687 8.535 1.00 59.91 234 ALA A C 1
ATOM 1872 O O . ALA A 1 234 ? -16.831 19.730 8.635 1.00 59.91 234 ALA A O 1
ATOM 1873 N N . ALA A 1 235 ? -18.809 19.217 9.532 1.00 58.34 235 ALA A N 1
ATOM 1874 C CA . ALA A 1 235 ? -18.244 18.812 10.826 1.00 58.34 235 ALA A CA 1
ATOM 1875 C C . ALA A 1 235 ? -17.403 17.520 10.768 1.00 58.34 235 ALA A C 1
ATOM 1877 O O . ALA A 1 235 ? -16.666 17.243 11.707 1.00 58.34 235 ALA A O 1
ATOM 1878 N N . ASN A 1 236 ? -17.503 16.736 9.688 1.00 73.12 236 ASN A N 1
ATOM 1879 C CA . ASN A 1 236 ? -16.679 15.541 9.502 1.00 73.12 236 ASN A CA 1
ATOM 1880 C C . ASN A 1 236 ? -15.491 15.787 8.555 1.00 73.12 236 ASN A C 1
ATOM 1882 O O . ASN A 1 236 ? -14.632 14.926 8.433 1.00 73.12 236 ASN A O 1
ATOM 1886 N N . GLU A 1 237 ? -15.406 16.945 7.892 1.00 80.88 237 GLU A N 1
ATOM 1887 C CA . GLU A 1 237 ? -14.373 17.201 6.874 1.00 80.88 237 GLU A CA 1
ATOM 1888 C C . GLU A 1 237 ? -12.956 17.232 7.453 1.00 80.88 237 GLU A C 1
ATOM 1890 O O . GLU A 1 237 ? -12.028 16.718 6.831 1.00 80.88 237 GLU A O 1
ATOM 1895 N N . GLU A 1 238 ? -12.773 17.776 8.657 1.00 83.06 238 GLU A N 1
ATOM 1896 C CA . GLU A 1 238 ? -11.461 17.822 9.313 1.00 83.06 238 GLU A CA 1
ATOM 1897 C C . GLU A 1 238 ? -10.960 16.416 9.657 1.00 83.06 238 GLU A C 1
ATOM 1899 O O . GLU A 1 238 ? -9.867 16.025 9.247 1.00 83.06 238 GLU A O 1
ATOM 1904 N N . LEU A 1 239 ? -11.798 15.607 10.314 1.00 82.69 239 LEU A N 1
ATOM 1905 C CA . LEU A 1 239 ? -11.467 14.220 10.634 1.00 82.69 239 LEU A CA 1
ATOM 1906 C C . LEU A 1 239 ? -11.195 13.405 9.360 1.00 82.69 239 LEU A C 1
ATOM 1908 O O . LEU A 1 239 ? -10.218 12.662 9.293 1.00 82.69 239 LEU A O 1
ATOM 1912 N N . MET A 1 240 ? -12.010 13.582 8.319 1.00 83.88 240 MET A N 1
ATOM 1913 C CA . MET A 1 240 ? -11.819 12.918 7.026 1.00 83.88 240 MET A CA 1
ATOM 1914 C C . MET A 1 240 ? -10.521 13.375 6.345 1.00 83.88 240 MET A C 1
ATOM 1916 O O . MET A 1 240 ? -9.845 12.571 5.709 1.00 83.88 240 MET A O 1
ATOM 1920 N N . THR A 1 241 ? -10.129 14.641 6.507 1.00 86.12 241 THR A N 1
ATOM 1921 C CA . THR A 1 241 ? -8.849 15.173 6.013 1.00 86.12 241 THR A CA 1
ATOM 1922 C C . THR A 1 241 ? -7.670 14.527 6.732 1.00 86.12 241 THR A C 1
ATOM 1924 O O . THR A 1 241 ? -6.749 14.051 6.066 1.00 86.12 241 THR A O 1
ATOM 1927 N N . VAL A 1 242 ? -7.720 14.433 8.065 1.00 86.94 242 VAL A N 1
ATOM 1928 C CA . VAL A 1 242 ? -6.690 13.759 8.872 1.00 86.94 242 VAL A CA 1
ATOM 1929 C C . VAL A 1 242 ? -6.571 12.288 8.476 1.00 86.94 242 VAL A C 1
ATOM 1931 O O . VAL A 1 242 ? -5.468 11.799 8.235 1.00 86.94 242 VAL A O 1
ATOM 1934 N N . VAL A 1 243 ? -7.698 11.586 8.331 1.00 88.94 243 VAL A N 1
ATOM 1935 C CA . VAL A 1 243 ? -7.717 10.174 7.926 1.00 88.94 243 VAL A CA 1
ATOM 1936 C C . VAL A 1 243 ? -7.175 9.984 6.508 1.00 88.94 243 VAL A C 1
ATOM 1938 O O . VAL A 1 243 ? -6.332 9.114 6.293 1.00 88.94 243 VAL A O 1
ATOM 1941 N N . ARG A 1 244 ? -7.580 10.815 5.540 1.00 87.56 244 ARG A N 1
ATOM 1942 C CA . ARG A 1 244 ? -7.035 10.776 4.171 1.00 87.56 244 ARG A CA 1
ATOM 1943 C C . ARG A 1 244 ? -5.529 11.021 4.159 1.00 87.56 244 ARG A C 1
ATOM 1945 O O . ARG A 1 244 ? -4.814 10.313 3.454 1.00 87.56 244 ARG A O 1
ATOM 1952 N N . LEU A 1 245 ? -5.046 11.985 4.944 1.00 88.75 245 LEU A N 1
ATOM 1953 C CA . LEU A 1 245 ? -3.620 12.288 5.048 1.00 88.75 245 LEU A CA 1
ATOM 1954 C C . LEU A 1 245 ? -2.842 11.132 5.689 1.00 88.75 245 LEU A C 1
ATOM 1956 O O . LEU A 1 245 ? -1.787 10.763 5.182 1.00 88.75 245 LEU A O 1
ATOM 1960 N N . LEU A 1 246 ? -3.380 10.517 6.746 1.00 91.19 246 LEU A N 1
ATOM 1961 C CA . LEU A 1 246 ? -2.793 9.334 7.375 1.00 91.19 246 LEU A CA 1
ATOM 1962 C C . LEU A 1 246 ? -2.668 8.176 6.376 1.00 91.19 246 LEU A C 1
ATOM 1964 O O . LEU A 1 246 ? -1.581 7.627 6.202 1.00 91.19 246 LEU A O 1
ATOM 1968 N N . MET A 1 247 ? -3.765 7.831 5.696 1.00 92.75 247 MET A N 1
ATOM 1969 C CA . MET A 1 247 ? -3.792 6.745 4.710 1.00 92.75 247 MET A CA 1
ATOM 1970 C C . MET A 1 247 ? -2.839 7.018 3.548 1.00 92.75 247 MET A C 1
ATOM 1972 O O . MET A 1 247 ? -2.127 6.113 3.117 1.00 92.75 247 MET A O 1
ATOM 1976 N N . LYS A 1 248 ? -2.773 8.273 3.088 1.00 92.19 248 LYS A N 1
ATOM 1977 C CA . LYS A 1 248 ? -1.815 8.711 2.073 1.00 92.19 248 LYS A CA 1
ATOM 1978 C C . LYS A 1 248 ? -0.375 8.528 2.551 1.00 92.19 248 LYS A C 1
ATOM 1980 O O . LYS A 1 248 ? 0.398 7.870 1.870 1.00 92.19 248 LYS A O 1
ATOM 1985 N N . ASN A 1 249 ? -0.021 9.041 3.728 1.00 93.62 249 ASN A N 1
ATOM 1986 C CA . ASN A 1 249 ? 1.344 8.952 4.256 1.00 93.62 249 ASN A CA 1
ATOM 1987 C C . ASN A 1 249 ? 1.787 7.497 4.472 1.00 93.62 249 ASN A C 1
ATOM 1989 O O . ASN A 1 249 ? 2.934 7.147 4.191 1.00 93.62 249 ASN A O 1
ATOM 1993 N N . LEU A 1 250 ? 0.883 6.625 4.928 1.00 95.31 250 LEU A N 1
ATOM 1994 C CA . LEU A 1 250 ? 1.155 5.191 5.017 1.00 95.31 250 LEU A CA 1
ATOM 1995 C C . LEU A 1 250 ? 1.330 4.576 3.618 1.00 95.31 250 LEU A C 1
ATOM 1997 O O . LEU A 1 250 ? 2.306 3.867 3.378 1.00 95.31 250 LEU A O 1
ATOM 2001 N N . ALA A 1 251 ? 0.450 4.880 2.665 1.00 95.94 251 ALA A N 1
ATOM 2002 C CA . ALA A 1 251 ? 0.567 4.386 1.294 1.00 95.94 251 ALA A CA 1
ATOM 2003 C C . ALA A 1 251 ? 1.815 4.906 0.556 1.00 95.94 251 ALA A C 1
ATOM 2005 O O . ALA A 1 251 ? 2.343 4.211 -0.299 1.00 95.94 251 ALA A O 1
ATOM 2006 N N . GLU A 1 252 ? 2.339 6.080 0.893 1.00 95.00 252 GLU A N 1
ATOM 2007 C CA . GLU A 1 252 ? 3.541 6.636 0.255 1.00 95.00 252 GLU A CA 1
ATOM 2008 C C . GLU A 1 252 ? 4.849 6.207 0.937 1.00 95.00 252 GLU A C 1
ATOM 2010 O O . GLU A 1 252 ? 5.931 6.515 0.444 1.00 95.00 252 GLU A O 1
ATOM 2015 N N . SER A 1 253 ? 4.779 5.472 2.053 1.00 96.00 253 SER A N 1
ATOM 2016 C CA . SER A 1 253 ? 5.952 5.043 2.835 1.00 96.00 253 SER A CA 1
ATOM 2017 C C . SER A 1 253 ? 6.145 3.526 2.927 1.00 96.00 253 SER A C 1
ATOM 2019 O O . SER A 1 253 ? 7.096 3.078 3.574 1.00 96.00 253 SER A O 1
ATOM 2021 N N . PHE A 1 254 ? 5.285 2.718 2.294 1.00 96.62 254 PHE A N 1
ATOM 2022 C CA . PHE A 1 254 ? 5.432 1.257 2.338 1.00 96.62 254 PHE A CA 1
ATOM 2023 C C . PHE A 1 254 ? 6.636 0.770 1.524 1.00 96.62 254 PHE A C 1
ATOM 2025 O O . PHE A 1 254 ? 7.100 1.432 0.606 1.00 96.62 254 PHE A O 1
ATOM 2032 N N . ILE A 1 255 ? 7.092 -0.447 1.794 1.00 94.69 255 ILE A N 1
ATOM 2033 C CA . ILE A 1 255 ? 7.986 -1.222 0.930 1.00 94.69 255 ILE A CA 1
ATOM 2034 C C . ILE A 1 255 ? 7.362 -2.603 0.736 1.00 94.69 255 ILE A C 1
ATOM 2036 O O . ILE A 1 255 ? 6.899 -3.224 1.690 1.00 94.69 255 ILE A O 1
ATOM 2040 N N . CYS A 1 256 ? 7.304 -3.082 -0.501 1.00 92.56 256 CYS A N 1
ATOM 2041 C CA . CYS A 1 256 ? 6.785 -4.398 -0.839 1.00 92.56 256 CYS A CA 1
ATOM 2042 C C . CYS A 1 256 ? 7.943 -5.349 -1.141 1.00 92.56 256 CYS A C 1
ATOM 2044 O O . CYS A 1 256 ? 8.732 -5.116 -2.056 1.00 92.56 256 CYS A O 1
ATOM 2046 N N . PHE A 1 257 ? 8.012 -6.453 -0.399 1.00 87.56 257 PHE A N 1
ATOM 2047 C CA . PHE A 1 257 ? 9.039 -7.493 -0.557 1.00 87.56 257 PHE A CA 1
ATOM 2048 C C . PHE A 1 257 ? 8.526 -8.731 -1.312 1.00 87.56 257 PHE A C 1
ATOM 2050 O O . PHE A 1 257 ? 9.161 -9.784 -1.307 1.00 87.56 257 PHE A O 1
ATOM 2057 N N . GLY A 1 258 ? 7.353 -8.629 -1.943 1.00 84.75 258 GLY A N 1
ATOM 2058 C CA . GLY A 1 258 ? 6.680 -9.734 -2.637 1.00 84.75 258 GLY A CA 1
ATOM 2059 C C . GLY A 1 258 ? 5.715 -10.534 -1.758 1.00 84.75 258 GLY A C 1
ATOM 2060 O O . GLY A 1 258 ? 4.978 -11.370 -2.267 1.00 84.75 258 GLY A O 1
ATOM 2061 N N . ASN A 1 259 ? 5.671 -10.260 -0.453 1.00 83.88 259 ASN A N 1
ATOM 2062 C CA . ASN A 1 259 ? 4.694 -10.813 0.493 1.00 83.88 259 ASN A CA 1
ATOM 2063 C C . ASN A 1 259 ? 3.687 -9.758 0.994 1.00 83.88 259 ASN A C 1
ATOM 2065 O O . ASN A 1 259 ? 3.066 -9.950 2.038 1.00 83.88 259 ASN A O 1
ATOM 2069 N N . GLY A 1 260 ? 3.557 -8.645 0.271 1.00 89.81 260 GLY A N 1
ATOM 2070 C CA . GLY A 1 260 ? 2.705 -7.511 0.624 1.00 89.81 260 GLY A CA 1
ATOM 2071 C C . GLY A 1 260 ? 3.473 -6.300 1.172 1.00 89.81 260 GLY A C 1
ATOM 2072 O O . GLY A 1 260 ? 4.698 -6.361 1.344 1.00 89.81 260 GLY A O 1
ATOM 2073 N N . PRO A 1 261 ? 2.757 -5.187 1.416 1.00 94.81 261 PRO A N 1
ATOM 2074 C CA . PRO A 1 261 ? 3.337 -3.945 1.908 1.00 94.81 261 PRO A CA 1
ATOM 2075 C C . PRO A 1 261 ? 3.774 -4.071 3.373 1.00 94.81 261 PRO A C 1
ATOM 2077 O O . PRO A 1 261 ? 3.107 -4.701 4.201 1.00 94.81 261 PRO A O 1
ATOM 2080 N N . GLN A 1 262 ? 4.914 -3.460 3.679 1.00 95.31 262 GLN A N 1
ATOM 2081 C CA . GLN A 1 262 ? 5.500 -3.384 5.011 1.00 95.31 262 GLN A CA 1
ATOM 2082 C C . GLN A 1 262 ? 6.016 -1.968 5.286 1.00 95.31 262 GLN A C 1
ATOM 2084 O O . GLN A 1 262 ? 6.340 -1.226 4.362 1.00 95.31 262 GLN A O 1
ATOM 2089 N N . TRP A 1 263 ? 6.143 -1.610 6.560 1.00 97.00 263 TRP A N 1
ATOM 2090 C CA . TRP A 1 263 ? 6.595 -0.289 7.003 1.00 97.00 263 TRP A CA 1
ATOM 2091 C C . TRP A 1 263 ? 7.706 -0.407 8.034 1.00 97.00 263 TRP A C 1
ATOM 2093 O O . TRP A 1 263 ? 7.740 -1.362 8.811 1.00 97.00 263 TRP A O 1
ATOM 2103 N N . ARG A 1 264 ? 8.601 0.583 8.093 1.00 95.19 264 ARG A N 1
ATOM 2104 C CA . ARG A 1 264 ? 9.553 0.680 9.207 1.00 95.19 264 ARG A CA 1
ATOM 2105 C C . ARG A 1 264 ? 8.798 1.078 10.473 1.00 95.19 264 ARG A C 1
ATOM 2107 O O . ARG A 1 264 ? 8.075 2.073 10.464 1.00 95.19 264 ARG A O 1
ATOM 2114 N N . LYS A 1 265 ? 9.014 0.344 11.568 1.00 95.25 265 LYS A N 1
ATOM 2115 C CA . LYS A 1 265 ? 8.356 0.588 12.866 1.00 95.25 265 LYS A CA 1
ATOM 2116 C C . LYS A 1 265 ? 8.526 2.034 13.340 1.00 95.25 265 LYS A C 1
ATOM 2118 O O . LYS A 1 265 ? 7.556 2.667 13.730 1.00 95.25 265 LYS A O 1
ATOM 2123 N N . GLU A 1 266 ? 9.742 2.566 13.225 1.00 93.94 266 GLU A N 1
ATOM 2124 C CA . GLU A 1 266 ? 10.079 3.943 13.610 1.00 93.94 266 GLU A CA 1
ATOM 2125 C C . GLU A 1 266 ? 9.255 4.982 12.839 1.00 93.94 266 GLU A C 1
ATOM 2127 O O . GLU A 1 266 ? 8.673 5.874 13.447 1.00 93.94 266 GLU A O 1
ATOM 2132 N N . ALA A 1 267 ? 9.151 4.835 11.514 1.00 92.69 267 ALA A N 1
ATOM 2133 C CA . ALA A 1 267 ? 8.429 5.779 10.662 1.00 92.69 267 ALA A CA 1
ATOM 2134 C C . ALA A 1 267 ? 6.929 5.808 10.988 1.00 92.69 267 ALA A C 1
ATOM 2136 O O . ALA A 1 267 ? 6.329 6.880 11.052 1.00 92.69 267 ALA A O 1
ATOM 2137 N N . VAL A 1 268 ? 6.341 4.637 11.253 1.00 93.88 268 VAL A N 1
ATOM 2138 C CA . VAL A 1 268 ? 4.951 4.523 11.713 1.00 93.88 268 VAL A CA 1
ATOM 2139 C C . VAL A 1 268 ? 4.781 5.235 13.052 1.00 93.88 2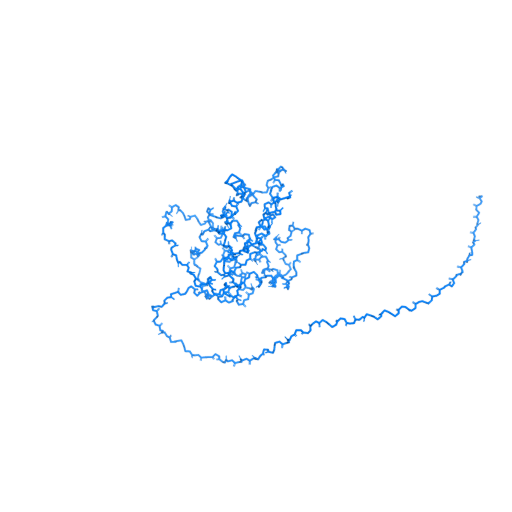68 VAL A C 1
ATOM 2141 O O . VAL A 1 268 ? 3.893 6.071 13.188 1.00 93.88 268 VAL A O 1
ATOM 2144 N N . SER A 1 269 ? 5.638 4.953 14.037 1.00 91.88 269 SER A N 1
ATOM 2145 C CA . SER A 1 269 ? 5.533 5.584 15.357 1.00 91.88 269 SER A CA 1
ATOM 2146 C C . SER A 1 269 ? 5.645 7.111 15.287 1.00 91.88 269 SER A C 1
ATOM 2148 O O . SER A 1 269 ? 4.863 7.796 15.944 1.00 91.88 269 SER A O 1
ATOM 2150 N N . THR A 1 270 ? 6.552 7.653 14.469 1.00 91.69 270 THR A N 1
ATOM 2151 C CA . THR A 1 270 ? 6.660 9.105 14.247 1.00 91.69 270 THR A CA 1
ATOM 2152 C C . THR A 1 270 ? 5.388 9.677 13.621 1.00 91.69 270 THR A C 1
ATOM 2154 O O . THR A 1 270 ? 4.858 10.661 14.131 1.00 91.69 270 THR A O 1
ATOM 2157 N N . LEU A 1 271 ? 4.839 9.022 12.592 1.00 89.00 271 LEU A N 1
ATOM 2158 C CA . LEU A 1 271 ? 3.622 9.475 11.911 1.00 89.00 271 LEU A CA 1
ATOM 2159 C C . LEU A 1 271 ? 2.433 9.625 12.873 1.00 89.00 271 LEU A C 1
ATOM 2161 O O . LEU A 1 271 ? 1.708 10.616 12.808 1.00 89.00 271 LEU A O 1
ATOM 2165 N N . PHE A 1 272 ? 2.246 8.672 13.790 1.00 84.25 272 PHE A N 1
ATOM 2166 C CA . PHE A 1 272 ? 1.168 8.741 14.782 1.00 84.25 272 PHE A CA 1
ATOM 2167 C C . PHE A 1 272 ? 1.441 9.754 15.898 1.00 84.25 272 PHE A C 1
ATOM 2169 O O . PHE A 1 272 ? 0.506 10.390 16.378 1.00 84.25 272 PHE A O 1
ATOM 2176 N N . GLN A 1 273 ? 2.698 9.948 16.303 1.00 85.19 273 GLN A N 1
ATOM 2177 C CA . GLN A 1 273 ? 3.046 10.985 17.279 1.00 85.19 273 GLN A CA 1
ATOM 2178 C C . GLN A 1 273 ? 2.781 12.391 16.737 1.00 85.19 273 GLN A C 1
ATOM 2180 O O . GLN A 1 273 ? 2.274 13.235 17.475 1.00 85.19 273 GLN A O 1
ATOM 2185 N N . ASP A 1 274 ? 3.090 12.631 15.465 1.00 81.00 274 ASP A N 1
ATOM 2186 C CA . ASP A 1 274 ? 2.858 13.923 14.822 1.00 81.00 274 ASP A CA 1
ATOM 2187 C C . ASP A 1 274 ? 1.362 14.157 14.582 1.00 81.00 274 ASP A C 1
ATOM 2189 O O . ASP A 1 274 ? 0.849 15.228 14.903 1.00 81.00 274 ASP A O 1
ATOM 2193 N N . ALA A 1 275 ? 0.636 13.132 14.119 1.00 72.56 275 ALA A N 1
ATOM 2194 C CA . ALA A 1 275 ? -0.808 13.214 13.897 1.00 72.56 275 ALA A CA 1
ATOM 2195 C C . ALA A 1 275 ? -1.618 13.436 15.186 1.00 72.56 275 ALA A C 1
ATOM 2197 O O . ALA A 1 275 ? -2.691 14.021 15.124 1.00 72.56 275 ALA A O 1
ATOM 2198 N N . MET A 1 276 ? -1.129 12.981 16.346 1.00 66.94 276 MET A N 1
ATOM 2199 C CA . MET A 1 276 ? -1.789 13.216 17.640 1.00 66.94 276 MET A CA 1
ATOM 2200 C C . MET A 1 276 ? -1.446 14.569 18.282 1.00 66.94 276 MET A C 1
ATOM 2202 O O . MET A 1 276 ? -2.058 14.934 19.284 1.00 66.94 276 MET A O 1
ATOM 2206 N N . ARG A 1 277 ? -0.441 15.287 17.767 1.00 71.38 277 ARG A N 1
ATOM 2207 C CA . ARG A 1 277 ? -0.058 16.622 18.261 1.00 71.38 277 ARG A CA 1
ATOM 2208 C C . ARG A 1 277 ? -0.705 17.764 17.478 1.00 71.38 277 ARG A C 1
ATOM 2210 O O . ARG A 1 277 ? -0.709 18.880 17.993 1.00 71.38 277 ARG A O 1
ATOM 2217 N N . ALA A 1 278 ? -1.152 17.492 16.254 1.00 57.50 278 ALA A N 1
ATOM 2218 C CA . ALA A 1 278 ? -1.879 18.424 15.396 1.00 57.50 278 ALA A CA 1
ATOM 2219 C C . ALA A 1 278 ? -3.353 18.507 15.810 1.00 57.50 278 ALA A C 1
ATOM 2221 O O . ALA A 1 278 ? -3.884 19.637 15.768 1.00 57.50 278 ALA A O 1
#

Sequence (278 aa):
MHRSGDTRNLENDSSSIRNHDRRPKAQGPQFPVASHTFCSNDASQLWSTSTLVGCLRPRLNYEYWVDVLPKPPVTLMPFIGAARYTFRGHLYWACTEYLLALCRLVTMPHSPPVWFTCQSGTYPTPQEAERLVWTHIQHSPPVPSVRALQDMAEEQKGYSVLDYEHSDSEVCDEELPNARPSCRLAGLERQGDPSIWMTITELEIHVRQQLGSDAFSRLERTIDHCCIIQSSKAANEELMTVVRLLMKNLAESFICFGNGPQWRKEAVSTLFQDAMRA

Mean predicted aligned error: 14.39 Å

Radius of gyration: 28.0 Å; Cα contacts (8 Å, |Δi|>4): 195; chains: 1; bounding box: 55×117×50 Å

Secondary structure (DSSP, 8-state):
-------------------------------------------------------------TTSTTS--SS--TTTGGGSGGGGGSHHHHHHHHHHHHHHHHHHHHH-TTS--HHHHTSSSPPPPHHHHHHHHHHHB--SSPPS-HHHHHHHHHHHHHHHHS----------TT------HHHHHHHHTTTS-GGGEEEHHHHHHHHHHHH-HHHHHHHHHHHHHHHH-----GGGHHHHHHHHHHHHHHHTT-EE-SSSEEEEHHHHHHHHHHHTT-

Solvent-accessible surface area (backbone atoms only — not comparable to full-atom values): 17631 Å² total; per-residue (Å²): 133,88,79,90,81,91,80,82,88,80,89,76,89,80,79,93,75,88,79,84,79,79,76,79,80,77,79,70,86,82,73,81,80,79,79,77,79,81,80,84,72,84,87,78,90,80,91,76,90,70,92,65,99,58,83,82,65,87,66,79,54,87,81,66,76,82,62,84,65,96,59,79,56,79,89,50,56,75,40,31,62,79,38,28,62,36,64,58,12,46,46,53,50,42,31,52,51,49,52,42,36,31,33,38,29,51,77,40,66,92,56,78,40,72,86,54,68,80,49,102,62,87,64,74,52,42,69,54,23,47,54,46,50,59,64,30,50,44,36,69,72,70,78,93,43,62,65,62,52,32,54,53,51,52,54,56,50,50,56,64,70,46,78,63,78,74,63,95,67,87,78,54,92,83,71,80,77,79,92,59,72,70,53,58,47,68,33,31,67,78,73,49,71,64,83,50,53,31,45,54,66,56,44,51,53,50,51,34,66,74,56,32,70,70,54,36,5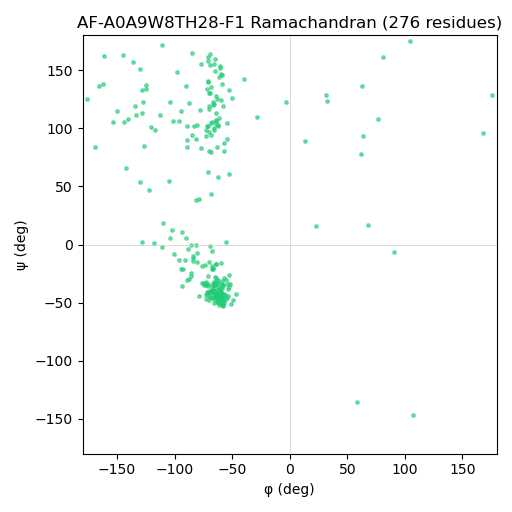6,51,48,35,55,46,52,42,43,68,75,75,50,96,69,90,57,73,91,50,48,61,62,47,48,52,50,52,50,50,51,49,54,51,34,76,57,39,36,26,36,76,84,52,57,26,33,48,50,67,61,54,55,50,54,53,55,54,63,73,70,111